Protein AF-A0A2I1GZ60-F1 (afdb_monomer_lite)

Foldseek 3Di:
DADDPVRLVVVCLVVLQVVCVVVVHDSPPDCCQCCDCVHNVNDRPSVVSLVVLLVVVVCQCPDPDPSNVVVLVVQVVVCLVQLAQFRCLQDPLDQDDDPVCPPPPVVVSSNSCVVVVHRDDDPDCPSRPGHDDEDAFVSVVDDSVVCNVCVVVCSVLVNGGPCLQADPVRPDGDDPVRSNVSSPPPPPDDDDDDDDD

Sequence (197 aa):
MALSKTQTEALIIPFRRMFKNKLKFARSAPNAILDNPYIYGYRDFYDNQLQAKITDFCIQLNDNGLLGNITEIRLKSLQEQLWTSRPLIEKLPYNRVPHTRKNNYILNMLLLCYDNNISLQNLDNNIFPTIKGGRIPLEDVVDNAYYSKHRERLHEKKILFLDQIISGDKSRLLLWKEILIKAYVPISSHAFLRFTI

Secondary structure (DSSP, 8-state):
-PPPHHHHHHHHHHHHHHHHHHTT--TTS-THHHH-TTTT----HHHHHHHHHHHHHHHHHT--SHHHHHHHHHHHHHHHHHT-SS-TTT--S-SS--GGGTT-HHHHHHHHHHHTT-----S-TTTSPPPPS-SSBGGGTS-HHHHHHHHHHHHHTT--BGGGTB-TTSSSBPPHHHHHHHHHS----S-------

Radius of gyration: 24.26 Å; chains: 1; bounding box: 50×30×76 Å

pLDDT: mean 81.21, std 15.02, range [24.91, 94.94]

Organism: NCBI:txid588596

Structure (mmCIF, N/CA/C/O backbone):
data_AF-A0A2I1GZ60-F1
#
_entry.id   AF-A0A2I1GZ60-F1
#
loop_
_atom_site.group_PDB
_atom_site.id
_atom_site.type_symbol
_atom_site.label_atom_id
_atom_site.label_alt_id
_atom_site.label_comp_id
_atom_site.label_asym_id
_atom_site.label_entity_id
_atom_site.label_seq_id
_atom_site.pdbx_PDB_ins_code
_atom_site.Cartn_x
_atom_site.Cartn_y
_atom_site.Cartn_z
_atom_site.occupancy
_atom_site.B_iso_or_equiv
_atom_site.auth_seq_id
_atom_site.auth_comp_id
_atom_site.auth_asym_id
_atom_site.auth_atom_id
_atom_site.pdbx_PDB_model_num
ATOM 1 N N . MET A 1 1 ? 8.635 10.218 -6.325 1.00 55.16 1 MET A N 1
ATOM 2 C CA . MET A 1 1 ? 7.720 10.416 -7.471 1.00 55.16 1 MET A CA 1
ATOM 3 C C . MET A 1 1 ? 8.233 9.577 -8.642 1.00 55.16 1 MET A C 1
ATOM 5 O O . MET A 1 1 ? 9.444 9.544 -8.844 1.00 55.16 1 MET A O 1
ATOM 9 N N . ALA A 1 2 ? 7.387 8.784 -9.302 1.00 68.12 2 ALA A N 1
ATOM 10 C CA . ALA A 1 2 ? 7.721 8.130 -10.574 1.00 68.12 2 ALA A CA 1
ATOM 11 C C . ALA A 1 2 ? 7.274 9.045 -11.720 1.00 68.12 2 ALA A C 1
ATOM 13 O O . ALA A 1 2 ? 6.342 9.826 -11.526 1.00 68.12 2 ALA A O 1
ATOM 14 N N . LEU A 1 3 ? 7.952 8.988 -12.865 1.00 81.19 3 LEU A N 1
ATOM 15 C CA . LEU A 1 3 ? 7.491 9.715 -14.047 1.00 81.19 3 LEU A CA 1
ATOM 16 C C . LEU A 1 3 ? 6.225 9.025 -14.563 1.00 81.19 3 LEU A C 1
ATOM 18 O O . LEU A 1 3 ? 6.102 7.801 -14.470 1.00 81.19 3 LEU A O 1
ATOM 22 N N . SER A 1 4 ? 5.272 9.797 -15.084 1.00 85.44 4 SER A N 1
ATOM 23 C CA . SER A 1 4 ? 4.120 9.195 -15.756 1.00 85.44 4 SER A CA 1
ATOM 24 C C . SER A 1 4 ? 4.569 8.491 -17.036 1.00 85.44 4 SER A C 1
ATOM 26 O O . SER A 1 4 ? 5.573 8.872 -17.638 1.00 85.44 4 SER A O 1
ATOM 28 N N . LYS A 1 5 ? 3.775 7.525 -17.510 1.00 86.81 5 LYS A N 1
ATOM 29 C CA . LYS A 1 5 ? 4.030 6.841 -18.785 1.00 86.81 5 LYS A CA 1
ATOM 30 C C . LYS A 1 5 ? 4.184 7.820 -19.961 1.00 86.81 5 LYS A C 1
ATOM 32 O O . LYS A 1 5 ? 5.051 7.670 -20.807 1.00 86.81 5 LYS A O 1
ATOM 37 N N . THR A 1 6 ? 3.393 8.890 -19.971 1.00 89.50 6 THR A N 1
ATOM 38 C CA . THR A 1 6 ? 3.489 9.945 -20.991 1.00 89.50 6 THR A CA 1
ATOM 39 C C . THR A 1 6 ? 4.790 10.745 -20.900 1.00 89.50 6 THR A C 1
ATOM 41 O O . THR A 1 6 ? 5.367 11.112 -21.921 1.00 89.50 6 THR A O 1
ATOM 44 N N . GLN A 1 7 ? 5.282 11.008 -19.686 1.00 89.38 7 GLN A N 1
ATOM 45 C CA . GLN A 1 7 ? 6.547 11.711 -19.469 1.00 89.38 7 GLN A CA 1
ATOM 46 C C . GLN A 1 7 ? 7.746 10.836 -19.839 1.00 89.38 7 GLN A C 1
ATOM 48 O O . GLN A 1 7 ? 8.682 11.327 -20.469 1.00 89.38 7 GLN A O 1
ATOM 53 N N . THR A 1 8 ? 7.720 9.549 -19.485 1.00 90.44 8 THR A N 1
ATOM 54 C CA . THR A 1 8 ? 8.766 8.592 -19.871 1.00 90.44 8 THR A CA 1
ATOM 55 C C . THR A 1 8 ? 8.804 8.393 -21.382 1.00 90.44 8 THR A C 1
ATOM 57 O O . THR A 1 8 ? 9.885 8.412 -21.969 1.00 90.44 8 THR A O 1
ATOM 60 N N . GLU A 1 9 ? 7.644 8.290 -22.035 1.00 88.19 9 GLU A N 1
ATOM 61 C CA . GLU A 1 9 ? 7.540 8.222 -23.494 1.00 88.19 9 GLU A CA 1
ATOM 62 C C . GLU A 1 9 ? 8.103 9.481 -24.164 1.00 88.19 9 GLU A C 1
ATOM 64 O O . GLU A 1 9 ? 8.931 9.380 -25.070 1.00 88.19 9 GLU A O 1
ATOM 69 N N . ALA A 1 10 ? 7.724 10.673 -23.694 1.00 90.88 10 ALA A N 1
ATOM 70 C CA . ALA A 1 10 ? 8.251 11.931 -24.221 1.00 90.88 10 ALA A CA 1
ATOM 71 C C . ALA A 1 10 ? 9.784 12.003 -24.114 1.00 90.88 10 ALA A C 1
ATOM 73 O O . ALA A 1 10 ? 10.460 12.414 -25.060 1.00 90.88 10 ALA A O 1
ATOM 74 N N . LEU A 1 11 ? 10.328 11.547 -22.983 1.00 90.38 11 LEU A N 1
ATOM 75 C CA . LEU A 1 11 ? 11.761 11.536 -22.717 1.00 90.38 11 LEU A CA 1
ATOM 76 C C . LEU A 1 11 ? 12.506 10.522 -23.594 1.00 90.38 11 LEU A C 1
ATOM 78 O O . LEU A 1 11 ? 13.604 10.823 -24.054 1.00 90.38 11 LEU A O 1
ATOM 82 N N . ILE A 1 12 ? 11.918 9.351 -23.870 1.00 89.50 12 ILE A N 1
ATOM 83 C CA . ILE A 1 12 ? 12.593 8.265 -24.598 1.00 89.50 12 ILE A CA 1
ATOM 84 C C . ILE A 1 12 ? 12.546 8.416 -26.126 1.00 89.50 12 ILE A C 1
ATOM 86 O O . ILE A 1 12 ? 13.403 7.873 -26.825 1.00 89.50 12 ILE A O 1
ATOM 90 N N . ILE A 1 13 ? 11.587 9.174 -26.674 1.00 89.38 13 ILE A N 1
ATOM 91 C CA . ILE A 1 13 ? 11.464 9.439 -28.121 1.00 89.38 13 ILE A CA 1
ATOM 92 C C . ILE A 1 13 ? 12.788 9.870 -28.784 1.00 89.38 13 ILE A C 1
ATOM 94 O O . ILE A 1 13 ? 13.150 9.260 -29.799 1.00 89.38 13 ILE A O 1
ATOM 98 N N . PRO A 1 14 ? 13.524 10.889 -28.291 1.00 90.69 14 PRO A N 1
ATOM 99 C CA . PRO A 1 14 ? 14.788 11.293 -28.907 1.00 90.69 14 PRO A CA 1
ATOM 100 C C . PRO A 1 14 ? 15.838 10.174 -28.874 1.00 90.69 14 PRO A C 1
ATOM 102 O O . PRO A 1 14 ? 16.513 9.949 -29.881 1.00 90.69 14 PRO A O 1
ATOM 105 N N . PHE A 1 15 ? 15.920 9.411 -27.780 1.00 88.75 15 PHE A N 1
ATOM 106 C CA . PHE A 1 15 ? 16.841 8.278 -27.663 1.00 88.75 15 PHE A CA 1
ATOM 107 C C . PHE A 1 15 ? 16.493 7.154 -28.642 1.00 88.75 15 PHE A C 1
ATOM 109 O O . PHE A 1 15 ? 17.379 6.672 -29.345 1.00 88.75 15 PHE A O 1
ATOM 116 N N . ARG A 1 16 ? 15.208 6.792 -28.773 1.00 89.19 16 ARG A N 1
ATOM 117 C CA . ARG A 1 16 ? 14.742 5.803 -29.763 1.00 89.19 16 ARG A CA 1
ATOM 118 C C . ARG A 1 16 ? 15.082 6.237 -31.189 1.00 89.19 16 ARG A C 1
ATOM 120 O O . ARG A 1 16 ? 15.537 5.418 -31.982 1.00 89.19 16 ARG A O 1
ATOM 127 N N . ARG A 1 17 ? 14.910 7.523 -31.527 1.00 90.06 17 ARG A N 1
ATOM 128 C CA . ARG A 1 17 ? 15.288 8.061 -32.850 1.00 90.06 17 ARG A CA 1
ATOM 129 C C . ARG A 1 17 ? 16.789 7.955 -33.097 1.00 90.06 17 ARG A C 1
ATOM 131 O O . ARG A 1 17 ? 17.193 7.462 -34.144 1.00 90.06 17 ARG A O 1
ATOM 138 N N . MET A 1 18 ? 1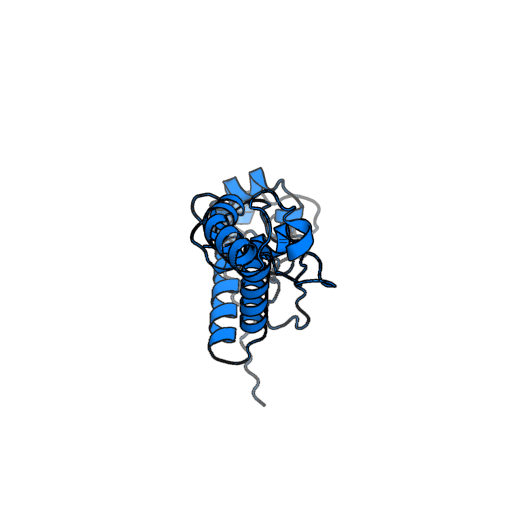7.604 8.377 -32.133 1.00 90.75 18 MET A N 1
ATOM 139 C CA . MET A 1 18 ? 19.060 8.263 -32.224 1.00 90.75 18 MET A CA 1
ATOM 140 C C . MET A 1 18 ? 19.496 6.801 -32.395 1.00 90.75 18 MET A C 1
ATOM 142 O O . MET A 1 18 ? 20.342 6.507 -33.237 1.00 90.75 18 MET A O 1
ATOM 146 N N . PHE A 1 19 ? 18.897 5.885 -31.634 1.00 89.44 19 PHE A N 1
ATOM 147 C CA . PHE A 1 19 ? 19.202 4.459 -31.696 1.00 89.44 19 PHE A CA 1
ATOM 148 C C . PHE A 1 19 ? 18.868 3.864 -33.072 1.00 89.44 19 PHE A C 1
ATOM 150 O O . PHE A 1 19 ? 19.732 3.254 -33.696 1.00 89.44 19 PHE A O 1
ATOM 157 N N . LYS A 1 20 ? 17.668 4.136 -33.608 1.00 91.38 20 LYS A N 1
ATOM 158 C CA . LYS A 1 20 ? 17.280 3.722 -34.972 1.00 91.38 20 LYS A CA 1
ATOM 159 C C . LYS A 1 20 ? 18.230 4.261 -36.037 1.00 91.38 20 LYS A C 1
ATOM 161 O O . LYS A 1 20 ? 18.641 3.507 -36.913 1.00 91.38 20 LYS A O 1
ATOM 166 N N . ASN A 1 21 ? 18.619 5.533 -35.934 1.00 92.31 21 ASN A N 1
ATOM 167 C CA . ASN A 1 21 ? 19.557 6.143 -36.875 1.00 92.31 21 ASN A CA 1
ATOM 168 C C . ASN A 1 21 ? 20.922 5.437 -36.846 1.00 92.31 21 ASN A C 1
ATOM 170 O O . ASN A 1 21 ? 21.489 5.167 -37.902 1.00 92.31 21 ASN A O 1
ATOM 174 N N . LYS A 1 22 ? 21.431 5.083 -35.655 1.00 92.00 22 LYS A N 1
ATOM 175 C CA . LYS A 1 22 ? 22.679 4.310 -35.520 1.00 92.00 22 LYS A CA 1
ATOM 176 C C . LYS A 1 22 ? 22.577 2.909 -36.127 1.00 92.00 22 LYS A C 1
ATOM 178 O O . LYS A 1 22 ? 23.554 2.426 -36.687 1.00 92.00 22 LYS A O 1
ATOM 183 N N . LEU A 1 23 ? 21.398 2.291 -36.069 1.00 90.12 23 LEU A N 1
ATOM 184 C CA . LEU A 1 23 ? 21.107 1.003 -36.706 1.00 90.12 23 LEU A CA 1
ATOM 185 C C . LEU A 1 23 ? 20.801 1.109 -38.210 1.00 90.12 23 LEU A C 1
ATOM 187 O O . LEU A 1 23 ? 20.504 0.099 -38.841 1.00 90.12 23 LEU A O 1
ATOM 191 N N . LYS A 1 24 ? 20.874 2.313 -38.796 1.00 92.56 24 LYS A N 1
ATOM 192 C CA . LYS A 1 24 ? 20.507 2.599 -40.195 1.00 92.56 24 LYS A CA 1
ATOM 193 C C . LYS A 1 24 ? 19.047 2.268 -40.532 1.00 92.56 24 LYS A C 1
ATOM 195 O O . LYS A 1 24 ? 18.706 2.051 -41.692 1.00 92.56 24 LYS A O 1
ATOM 200 N N . PHE A 1 25 ? 18.167 2.260 -39.534 1.00 91.00 25 PHE A N 1
ATOM 201 C CA . PHE A 1 25 ? 16.733 2.121 -39.757 1.00 91.00 25 PHE A CA 1
ATOM 202 C C . PHE A 1 25 ? 16.095 3.444 -40.169 1.00 91.00 25 PHE A C 1
ATOM 204 O O . PHE A 1 25 ? 16.505 4.525 -39.746 1.00 91.00 25 PHE A O 1
ATOM 211 N N . ALA A 1 26 ? 15.022 3.343 -40.955 1.00 89.50 26 ALA A N 1
ATOM 212 C CA . ALA A 1 26 ? 14.164 4.480 -41.243 1.00 89.50 26 ALA A CA 1
ATOM 213 C C . ALA A 1 26 ? 13.555 5.033 -39.945 1.00 89.50 26 ALA A C 1
ATOM 215 O O . ALA A 1 26 ? 13.203 4.290 -39.026 1.00 89.50 26 ALA A O 1
ATOM 216 N N . ARG A 1 27 ? 13.340 6.351 -39.888 1.00 84.69 27 ARG A N 1
ATOM 217 C CA . ARG A 1 27 ? 12.676 6.998 -38.743 1.00 84.69 27 ARG A CA 1
ATOM 218 C C . ARG A 1 27 ? 11.274 6.425 -38.477 1.00 84.69 27 ARG A C 1
ATOM 220 O O . ARG A 1 27 ? 10.847 6.386 -37.324 1.00 84.69 27 ARG A O 1
ATOM 227 N N . SER A 1 28 ? 10.589 5.982 -39.532 1.00 87.62 28 SER A N 1
ATOM 228 C CA . SER A 1 28 ? 9.266 5.347 -39.513 1.00 87.62 28 SER A CA 1
ATOM 229 C C . SER A 1 28 ? 9.287 3.855 -39.166 1.00 87.62 28 SER A C 1
ATOM 231 O O . SER A 1 28 ? 8.218 3.262 -39.057 1.00 87.62 28 SER A O 1
ATOM 233 N N . ALA A 1 29 ? 10.464 3.239 -38.984 1.00 87.94 29 ALA A N 1
ATOM 234 C CA . ALA A 1 29 ? 10.552 1.825 -38.636 1.00 87.94 29 ALA A CA 1
ATOM 235 C C . ALA A 1 29 ? 9.734 1.534 -37.360 1.00 87.94 29 ALA A C 1
ATOM 237 O O . ALA A 1 29 ? 9.808 2.326 -36.412 1.00 87.94 29 ALA A O 1
ATOM 238 N N . PRO A 1 30 ? 8.970 0.432 -37.297 1.00 88.44 30 PRO A N 1
ATOM 239 C CA . PRO A 1 30 ? 8.171 0.091 -36.122 1.00 88.44 30 PRO A CA 1
ATOM 240 C C . PRO A 1 30 ? 9.009 0.005 -34.838 1.00 88.44 30 PRO A C 1
ATOM 242 O O . PRO A 1 30 ? 10.100 -0.562 -34.840 1.00 88.44 30 PRO A O 1
ATOM 245 N N . ASN A 1 31 ? 8.499 0.541 -33.721 1.00 86.81 31 ASN A N 1
ATOM 246 C CA . ASN A 1 31 ? 9.172 0.427 -32.414 1.00 86.81 31 ASN A CA 1
ATOM 247 C C . ASN A 1 31 ? 9.267 -1.030 -31.940 1.00 86.81 31 ASN A C 1
ATOM 249 O O . ASN A 1 31 ? 10.273 -1.396 -31.348 1.00 86.81 31 ASN A O 1
ATOM 253 N N . ALA A 1 32 ? 8.294 -1.867 -32.317 1.00 86.44 32 ALA A N 1
ATOM 254 C CA . ALA A 1 32 ? 8.250 -3.284 -31.966 1.00 86.44 32 ALA A CA 1
ATOM 255 C C . ALA A 1 32 ? 9.515 -4.069 -32.366 1.00 86.44 32 ALA A C 1
ATOM 257 O O . ALA A 1 32 ? 9.840 -5.059 -31.724 1.00 86.44 32 ALA A O 1
ATOM 258 N N . ILE A 1 33 ? 10.258 -3.628 -33.393 1.00 87.31 33 ILE A N 1
ATOM 259 C CA . ILE A 1 33 ? 11.541 -4.246 -33.780 1.00 87.31 33 ILE A CA 1
ATOM 260 C C . ILE A 1 33 ? 12.594 -4.055 -32.681 1.00 87.31 33 ILE A C 1
ATOM 262 O O . ILE A 1 33 ? 13.412 -4.939 -32.445 1.00 87.31 33 ILE A O 1
ATOM 266 N N . LEU A 1 34 ? 12.577 -2.897 -32.018 1.00 87.19 34 LEU A N 1
ATOM 267 C CA . LEU A 1 34 ? 13.466 -2.609 -30.899 1.00 87.19 34 LEU A CA 1
ATOM 268 C C . LEU A 1 34 ? 13.015 -3.374 -29.657 1.00 87.19 34 LEU A C 1
ATOM 270 O O . LEU A 1 34 ? 13.839 -4.010 -29.010 1.00 87.19 34 LEU A O 1
ATOM 274 N N . ASP A 1 35 ? 11.716 -3.330 -29.361 1.00 83.31 35 ASP A N 1
ATOM 275 C CA . ASP A 1 35 ? 11.148 -3.882 -28.128 1.00 83.31 35 ASP A CA 1
ATOM 276 C C . ASP A 1 35 ? 11.157 -5.429 -28.111 1.00 83.31 35 ASP A C 1
ATOM 278 O O . ASP A 1 35 ? 11.062 -6.044 -27.052 1.00 83.31 35 ASP A O 1
ATOM 282 N N . ASN A 1 36 ? 11.305 -6.081 -29.273 1.00 85.69 36 ASN A N 1
ATOM 283 C CA . ASN A 1 36 ? 11.346 -7.538 -29.380 1.00 85.69 36 ASN A CA 1
ATOM 284 C C . ASN A 1 36 ? 12.595 -8.131 -28.677 1.00 85.69 36 ASN A C 1
ATOM 286 O O . ASN A 1 36 ? 13.721 -7.852 -29.115 1.00 85.69 36 ASN A O 1
ATOM 290 N N . PRO A 1 37 ? 12.423 -9.008 -27.661 1.00 85.12 37 PRO A N 1
ATOM 291 C CA . PRO A 1 37 ? 13.521 -9.660 -26.937 1.00 85.12 37 PRO A CA 1
ATOM 292 C C . PRO A 1 37 ? 14.479 -10.469 -27.816 1.00 85.12 37 PRO A C 1
ATOM 294 O O . PRO A 1 37 ? 15.652 -10.591 -27.482 1.00 85.12 37 PRO A O 1
ATOM 297 N N . TYR A 1 38 ? 13.994 -11.007 -28.936 1.00 87.19 38 TYR A N 1
ATOM 298 C CA . TYR A 1 38 ? 14.773 -11.849 -29.846 1.00 87.19 38 TYR A CA 1
ATOM 299 C C . TYR A 1 38 ? 15.596 -11.058 -30.870 1.00 87.19 38 TYR A C 1
ATOM 301 O O . TYR A 1 38 ? 16.355 -11.660 -31.625 1.00 87.19 38 TYR A O 1
ATOM 309 N N . ILE A 1 39 ? 15.437 -9.731 -30.931 1.00 86.31 39 ILE A N 1
ATOM 310 C CA . ILE A 1 39 ? 16.167 -8.877 -31.876 1.00 86.31 39 ILE A CA 1
ATOM 311 C C . ILE A 1 39 ? 17.127 -7.963 -31.116 1.00 86.31 39 ILE A C 1
ATOM 313 O O . ILE A 1 39 ? 18.327 -8.218 -31.080 1.00 86.31 39 ILE A O 1
ATOM 317 N N . TYR A 1 40 ? 16.601 -6.896 -30.512 1.00 85.31 40 TYR A N 1
ATOM 318 C CA . TYR A 1 40 ? 17.403 -5.925 -29.764 1.00 85.31 40 TYR A CA 1
ATOM 319 C C . TYR A 1 40 ? 17.093 -5.931 -28.269 1.00 85.31 40 TYR A C 1
ATOM 321 O O . TYR A 1 40 ? 17.911 -5.438 -27.494 1.00 85.31 40 TYR A O 1
ATOM 329 N N . GLY A 1 41 ? 15.934 -6.460 -27.862 1.00 83.44 41 GLY A N 1
ATOM 330 C CA . GLY A 1 41 ? 15.523 -6.518 -26.461 1.00 83.44 41 GLY A CA 1
ATOM 331 C C . GLY A 1 41 ? 15.542 -5.154 -25.779 1.00 83.44 41 GLY A C 1
ATOM 332 O O . GLY A 1 41 ? 15.927 -5.046 -24.614 1.00 83.44 41 GLY A O 1
ATOM 333 N N . TYR A 1 42 ? 15.171 -4.103 -26.514 1.00 84.50 42 TYR A N 1
ATOM 334 C CA . TYR A 1 42 ? 15.088 -2.757 -25.977 1.00 84.50 42 TYR A CA 1
ATOM 335 C C . TYR A 1 42 ? 14.044 -2.738 -24.865 1.00 84.50 42 TYR A C 1
ATOM 337 O O . TYR A 1 42 ? 12.852 -2.904 -25.106 1.00 84.50 42 TYR A O 1
ATOM 345 N N . ARG A 1 43 ? 14.498 -2.556 -23.626 1.00 81.69 43 ARG A N 1
ATOM 346 C CA . ARG A 1 43 ? 13.593 -2.498 -22.482 1.00 81.69 43 ARG A CA 1
ATOM 347 C C . ARG A 1 43 ? 12.915 -1.139 -22.429 1.00 81.69 43 ARG A C 1
ATOM 349 O O . ARG A 1 43 ? 13.593 -0.108 -22.476 1.00 81.69 43 ARG A O 1
ATOM 356 N N . ASP A 1 44 ? 11.595 -1.144 -22.287 1.00 84.44 44 ASP A N 1
ATOM 357 C CA . ASP A 1 44 ? 10.849 0.091 -22.115 1.00 84.44 44 ASP A CA 1
ATOM 358 C C . ASP A 1 44 ? 11.317 0.829 -20.850 1.00 84.44 44 ASP A C 1
ATOM 360 O O . ASP A 1 44 ? 11.571 0.241 -19.795 1.00 84.44 44 ASP A O 1
ATOM 364 N N . PHE A 1 45 ? 11.504 2.141 -20.978 1.00 86.25 45 PHE A N 1
ATOM 365 C CA . PHE A 1 45 ? 12.044 2.957 -19.897 1.00 86.25 45 PHE A CA 1
ATOM 366 C C . PHE A 1 45 ? 11.074 3.062 -18.717 1.00 86.25 45 PHE A C 1
ATOM 368 O O . PHE A 1 45 ? 11.516 3.085 -17.568 1.00 86.25 45 PHE A O 1
ATOM 375 N N . TYR A 1 46 ? 9.768 3.106 -18.993 1.00 89.06 46 TYR A N 1
ATOM 376 C CA . TYR A 1 46 ? 8.746 3.108 -17.955 1.00 89.06 46 TYR A CA 1
ATOM 377 C C . TYR A 1 46 ? 8.778 1.798 -17.169 1.00 89.06 46 TYR A C 1
ATOM 379 O O . TYR A 1 46 ? 8.859 1.829 -15.942 1.00 89.06 46 TYR A O 1
ATOM 387 N N . ASP A 1 47 ? 8.815 0.666 -17.873 1.00 88.31 47 ASP A N 1
ATOM 388 C CA . ASP A 1 47 ? 8.837 -0.660 -17.250 1.00 88.31 47 ASP A CA 1
ATOM 389 C C . ASP A 1 47 ? 10.114 -0.871 -16.426 1.00 88.31 47 ASP A C 1
ATOM 391 O O . ASP A 1 47 ? 10.052 -1.335 -15.289 1.00 88.31 47 ASP A O 1
ATOM 395 N N . ASN A 1 48 ? 11.272 -0.433 -16.933 1.00 90.19 48 ASN A N 1
ATOM 396 C CA . ASN A 1 48 ? 12.526 -0.450 -16.173 1.00 90.19 48 ASN A CA 1
ATOM 397 C C . ASN A 1 48 ? 12.453 0.409 -14.904 1.00 90.19 48 ASN A C 1
ATOM 399 O O . ASN A 1 48 ? 12.916 -0.009 -13.842 1.00 90.19 48 ASN A O 1
ATOM 403 N N . GLN A 1 49 ? 11.896 1.622 -14.996 1.00 91.38 49 GLN A N 1
ATOM 404 C CA . GLN A 1 49 ? 11.743 2.511 -13.844 1.00 91.38 49 GLN A CA 1
ATOM 405 C C . GLN A 1 49 ? 10.813 1.900 -12.791 1.00 91.38 49 GLN A C 1
ATOM 407 O O . GLN A 1 49 ? 11.081 2.004 -11.590 1.00 91.38 49 GLN A O 1
ATOM 412 N N . LEU A 1 50 ? 9.713 1.304 -13.244 1.00 91.81 50 LEU A N 1
ATOM 413 C CA . LEU A 1 50 ? 8.746 0.615 -12.407 1.00 91.81 50 LEU A CA 1
ATOM 414 C C . LEU A 1 50 ? 9.404 -0.569 -11.689 1.00 91.81 50 LEU A C 1
ATOM 416 O O . LEU A 1 50 ? 9.357 -0.637 -10.459 1.00 91.81 50 LEU A O 1
ATOM 420 N N . GLN A 1 51 ? 10.085 -1.437 -12.441 1.00 91.50 51 GLN A N 1
ATOM 421 C CA . GLN A 1 51 ? 10.798 -2.593 -11.905 1.00 91.50 51 GLN A CA 1
ATOM 422 C C . GLN A 1 51 ? 11.840 -2.177 -10.864 1.00 91.50 51 GLN A C 1
ATOM 424 O O . GLN A 1 51 ? 11.866 -2.753 -9.778 1.00 91.50 51 GLN A O 1
ATOM 429 N N . ALA A 1 52 ? 12.663 -1.166 -11.159 1.00 93.19 52 ALA A N 1
ATOM 430 C CA . ALA A 1 52 ? 13.676 -0.671 -10.231 1.00 93.19 52 ALA A CA 1
ATOM 431 C C . ALA A 1 52 ? 13.048 -0.203 -8.911 1.00 93.19 52 ALA A C 1
ATOM 433 O O . ALA A 1 52 ? 13.441 -0.661 -7.846 1.00 93.19 52 ALA A O 1
ATOM 434 N N . LYS A 1 53 ? 11.994 0.620 -8.971 1.00 92.62 53 LYS A N 1
ATOM 435 C CA . LYS A 1 53 ? 11.313 1.139 -7.772 1.00 92.62 53 LYS A CA 1
ATOM 436 C C . LYS A 1 53 ? 10.698 0.051 -6.903 1.00 92.62 53 LYS A C 1
ATOM 438 O O . LYS A 1 53 ? 10.816 0.117 -5.684 1.00 92.62 53 LYS A O 1
ATOM 443 N N . ILE A 1 54 ? 10.012 -0.911 -7.518 1.00 92.25 54 ILE A N 1
ATOM 444 C CA . ILE A 1 54 ? 9.411 -2.024 -6.778 1.00 92.25 54 ILE A CA 1
ATOM 445 C C . ILE A 1 54 ? 10.508 -2.889 -6.162 1.00 92.25 54 ILE A C 1
ATOM 447 O O . ILE A 1 54 ? 10.409 -3.248 -4.995 1.00 92.25 54 ILE A O 1
ATOM 451 N N . THR A 1 55 ? 11.576 -3.168 -6.912 1.00 93.94 55 THR A N 1
ATOM 452 C CA . THR A 1 55 ? 12.715 -3.952 -6.417 1.00 93.94 55 THR A CA 1
ATOM 453 C C . THR A 1 55 ? 13.371 -3.266 -5.221 1.00 93.94 55 THR A C 1
ATOM 455 O O . THR A 1 55 ? 13.540 -3.899 -4.183 1.00 93.94 55 THR A O 1
ATOM 458 N N . ASP A 1 56 ? 13.657 -1.967 -5.323 1.00 94.06 56 ASP A N 1
ATOM 459 C CA . ASP A 1 56 ? 14.226 -1.171 -4.231 1.00 94.06 56 ASP A CA 1
ATOM 460 C C . ASP A 1 56 ? 13.320 -1.184 -2.995 1.00 94.06 56 ASP A C 1
ATOM 462 O O . ASP A 1 56 ? 13.797 -1.309 -1.867 1.00 94.06 56 ASP A O 1
ATOM 466 N N . PHE A 1 57 ? 12.002 -1.089 -3.192 1.00 93.00 57 PHE A N 1
ATOM 467 C CA . PHE A 1 57 ? 11.042 -1.149 -2.095 1.00 93.00 57 PHE A CA 1
ATOM 468 C C . PHE A 1 57 ? 10.994 -2.535 -1.438 1.00 93.00 57 PHE A C 1
ATOM 470 O O . PHE A 1 57 ? 10.975 -2.624 -0.214 1.00 93.00 57 PHE A O 1
ATOM 477 N N . CYS A 1 58 ? 11.047 -3.617 -2.218 1.00 91.44 58 CYS A N 1
ATOM 478 C CA . CYS A 1 58 ? 11.147 -4.976 -1.687 1.00 91.44 58 CYS A CA 1
ATOM 479 C C . CYS A 1 58 ? 12.450 -5.185 -0.905 1.00 91.44 58 CYS A C 1
ATOM 481 O O . CYS A 1 58 ? 12.425 -5.780 0.169 1.00 91.44 58 CYS A O 1
ATOM 483 N N . ILE A 1 59 ? 13.581 -4.674 -1.404 1.00 92.31 59 ILE A N 1
ATOM 484 C CA . ILE A 1 59 ? 14.860 -4.709 -0.680 1.00 92.31 59 ILE A CA 1
ATOM 485 C C . ILE A 1 59 ? 14.727 -3.955 0.645 1.00 92.31 59 ILE A C 1
ATOM 487 O O . ILE A 1 59 ? 15.113 -4.476 1.683 1.00 92.31 59 ILE A O 1
ATOM 491 N N . GLN A 1 60 ? 14.126 -2.764 0.623 1.00 92.31 60 GLN A N 1
ATOM 492 C CA . GLN A 1 60 ? 13.893 -1.956 1.817 1.00 92.31 60 GLN A CA 1
ATOM 493 C C . GLN A 1 60 ? 13.010 -2.669 2.857 1.00 92.31 60 GLN A C 1
ATOM 495 O O . GLN A 1 60 ? 13.269 -2.545 4.052 1.00 92.31 60 GLN A O 1
ATOM 500 N N . LEU A 1 61 ? 11.968 -3.385 2.424 1.00 89.31 61 LEU A N 1
ATOM 501 C CA . LEU A 1 61 ? 11.078 -4.140 3.314 1.00 89.31 61 LEU A CA 1
ATOM 502 C C . LEU A 1 61 ? 11.751 -5.373 3.928 1.00 89.31 61 LEU A C 1
ATOM 504 O O . LEU A 1 61 ? 11.419 -5.733 5.052 1.00 89.31 61 LEU A O 1
ATOM 508 N N . ASN A 1 62 ? 12.676 -5.996 3.198 1.00 88.56 62 ASN A N 1
ATOM 509 C CA . ASN A 1 62 ? 13.401 -7.195 3.626 1.00 88.56 62 ASN A CA 1
ATOM 510 C C . ASN A 1 62 ? 14.748 -6.882 4.303 1.00 88.56 62 ASN A C 1
ATOM 512 O O . ASN A 1 62 ? 15.513 -7.796 4.609 1.00 88.56 62 ASN A O 1
ATOM 516 N N . ASP A 1 63 ? 15.081 -5.605 4.488 1.00 91.38 63 ASP A N 1
ATOM 517 C CA . ASP A 1 63 ? 16.315 -5.203 5.150 1.00 91.38 63 ASP A CA 1
ATOM 518 C C . ASP A 1 63 ? 16.235 -5.518 6.652 1.00 91.38 63 ASP A C 1
ATOM 520 O O . ASP A 1 63 ? 15.291 -5.122 7.325 1.00 91.38 63 ASP A O 1
ATOM 524 N N . ASN A 1 64 ? 17.249 -6.193 7.195 1.00 89.62 64 ASN A N 1
ATOM 525 C CA . ASN A 1 64 ? 17.336 -6.506 8.630 1.00 89.62 64 ASN A CA 1
ATOM 526 C C . ASN A 1 64 ? 18.132 -5.451 9.424 1.00 89.62 64 ASN A C 1
ATOM 528 O O . ASN A 1 64 ? 18.419 -5.634 10.608 1.00 89.62 64 ASN A O 1
ATOM 532 N N . GLY A 1 65 ? 18.572 -4.379 8.763 1.00 92.50 65 GLY A N 1
ATOM 533 C CA . GLY A 1 65 ? 19.406 -3.335 9.335 1.00 92.50 65 GLY A CA 1
ATOM 534 C C . GLY A 1 65 ? 18.618 -2.097 9.761 1.00 92.50 65 GLY A C 1
ATOM 535 O O . GLY A 1 65 ? 17.421 -2.117 10.056 1.00 92.50 65 GLY A O 1
ATOM 536 N N . LEU A 1 66 ? 19.322 -0.963 9.798 1.00 94.94 66 LEU A N 1
ATOM 537 C CA . LEU A 1 66 ? 18.736 0.331 10.151 1.00 94.94 66 LEU A CA 1
ATOM 538 C C . LEU A 1 66 ? 17.617 0.742 9.180 1.00 94.94 66 LEU A C 1
ATOM 540 O O . LEU A 1 66 ? 16.635 1.354 9.602 1.00 94.94 66 LEU A O 1
ATOM 544 N N . LEU A 1 67 ? 17.766 0.428 7.890 1.00 92.56 67 LEU A N 1
ATOM 545 C CA . LEU A 1 67 ? 16.791 0.798 6.869 1.00 92.56 67 LEU A CA 1
ATOM 546 C C . LEU A 1 67 ? 15.473 0.042 7.082 1.00 92.56 67 LEU A C 1
ATOM 548 O O . LEU A 1 67 ? 14.414 0.676 7.059 1.00 92.56 67 LEU A O 1
ATOM 552 N N . GLY A 1 68 ? 15.535 -1.258 7.366 1.00 90.69 68 GLY A N 1
ATOM 553 C CA . GLY A 1 68 ? 14.382 -2.072 7.743 1.00 90.69 68 GLY A CA 1
ATOM 554 C C . GLY A 1 68 ? 13.659 -1.527 8.966 1.00 90.69 68 GLY A C 1
ATOM 555 O O . GLY A 1 68 ? 12.477 -1.191 8.888 1.00 90.69 68 GLY A O 1
ATOM 556 N N . ASN A 1 69 ? 14.398 -1.293 10.054 1.00 90.00 69 ASN A N 1
ATOM 557 C CA . ASN A 1 69 ? 13.848 -0.756 11.304 1.00 90.00 69 ASN A CA 1
ATOM 558 C C . ASN A 1 69 ? 13.134 0.593 11.100 1.00 90.00 69 ASN A C 1
ATOM 560 O O . ASN A 1 69 ? 12.029 0.819 11.599 1.00 90.00 69 ASN A O 1
ATOM 564 N N . ILE A 1 70 ? 13.734 1.510 10.331 1.00 91.88 70 ILE A N 1
ATOM 565 C CA . ILE A 1 70 ? 13.107 2.801 10.006 1.00 91.88 70 ILE A CA 1
ATOM 566 C C . ILE A 1 70 ? 11.842 2.595 9.166 1.00 91.88 70 ILE A C 1
ATOM 568 O O . ILE A 1 70 ? 10.847 3.302 9.353 1.00 91.88 70 ILE A O 1
ATOM 572 N N . THR A 1 71 ? 11.872 1.650 8.230 1.00 90.94 71 THR A N 1
ATOM 573 C CA . THR A 1 71 ? 10.735 1.338 7.359 1.00 90.94 71 THR A CA 1
ATOM 574 C C . THR A 1 71 ? 9.569 0.780 8.163 1.00 90.94 71 THR A C 1
ATOM 576 O O . THR A 1 71 ? 8.441 1.247 7.994 1.00 90.94 71 THR A O 1
ATOM 579 N N . GLU A 1 72 ? 9.848 -0.121 9.101 1.00 89.25 72 GLU A N 1
ATOM 580 C CA . GLU A 1 72 ? 8.874 -0.676 10.035 1.00 89.25 72 GLU A CA 1
ATOM 581 C C . GLU A 1 72 ? 8.214 0.416 10.885 1.00 89.25 72 GLU A C 1
ATOM 583 O O . GLU A 1 72 ? 6.986 0.523 10.921 1.00 89.25 72 GLU A O 1
ATOM 588 N N . ILE A 1 73 ? 9.010 1.297 11.501 1.00 89.00 73 ILE A N 1
ATOM 589 C CA . ILE A 1 73 ? 8.497 2.419 12.305 1.00 89.00 73 ILE A CA 1
ATOM 590 C C . ILE A 1 73 ? 7.606 3.334 11.459 1.00 89.00 73 ILE A C 1
ATOM 592 O O . ILE A 1 73 ? 6.530 3.744 11.902 1.00 89.00 73 ILE A O 1
ATOM 596 N N . ARG A 1 74 ? 8.022 3.656 10.229 1.00 90.69 74 ARG A N 1
ATOM 597 C CA . ARG A 1 74 ? 7.231 4.507 9.330 1.00 90.69 74 ARG A CA 1
ATOM 598 C C . ARG A 1 74 ? 5.933 3.834 8.892 1.00 90.69 74 ARG A C 1
ATOM 600 O O . ARG A 1 74 ? 4.921 4.523 8.789 1.00 90.69 74 ARG A O 1
ATOM 607 N N . LEU A 1 75 ? 5.940 2.523 8.661 1.00 88.75 75 LEU A N 1
ATOM 608 C CA . LEU A 1 75 ? 4.735 1.751 8.350 1.00 88.75 75 LEU A CA 1
ATOM 609 C C . LEU A 1 75 ? 3.764 1.722 9.530 1.00 88.75 75 LEU A C 1
ATOM 611 O O . LEU A 1 75 ? 2.587 2.013 9.333 1.00 88.75 75 LEU A O 1
ATOM 615 N N . LYS A 1 76 ? 4.249 1.476 10.752 1.00 87.19 76 LYS A N 1
ATOM 616 C CA . LYS A 1 76 ? 3.435 1.537 11.980 1.00 87.19 76 LYS A CA 1
ATOM 617 C C . LYS A 1 76 ? 2.858 2.933 12.208 1.00 87.19 76 LYS A C 1
ATOM 619 O O . LYS A 1 76 ? 1.668 3.084 12.464 1.00 87.19 76 LYS A O 1
ATOM 624 N N . SER A 1 77 ? 3.676 3.971 12.037 1.00 88.38 77 SER A N 1
ATOM 625 C CA . SER A 1 77 ? 3.222 5.363 12.116 1.00 88.38 77 SER A CA 1
ATOM 626 C C . SER A 1 77 ? 2.147 5.670 11.070 1.00 88.38 77 SER A C 1
ATOM 628 O O . SER A 1 77 ? 1.157 6.332 11.376 1.00 88.38 77 SER A O 1
ATOM 630 N N . LEU A 1 78 ? 2.290 5.151 9.848 1.00 88.62 78 LEU A N 1
ATOM 631 C CA . LEU A 1 78 ? 1.276 5.306 8.808 1.00 88.62 78 LEU A CA 1
ATOM 632 C C . LEU A 1 78 ? -0.009 4.542 9.114 1.00 88.62 78 LEU A C 1
ATOM 634 O O . LEU A 1 78 ? -1.084 5.088 8.880 1.00 88.62 78 LEU A O 1
ATOM 638 N N . GLN A 1 79 ? 0.093 3.319 9.630 1.00 87.31 79 GLN A N 1
ATOM 639 C CA . GLN A 1 79 ?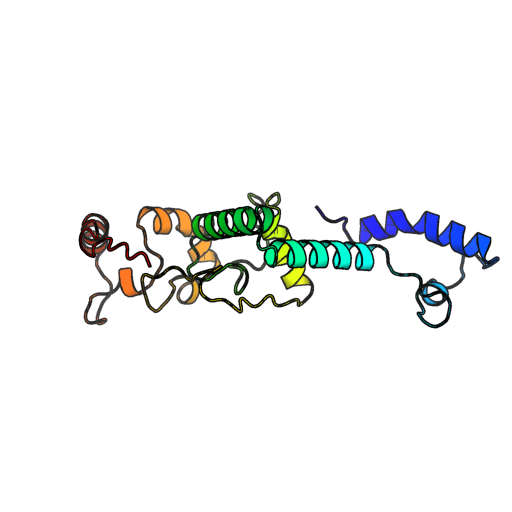 -1.046 2.499 10.043 1.00 87.31 79 GLN A CA 1
ATOM 640 C C . GLN A 1 79 ? -1.864 3.219 11.120 1.00 87.31 79 GLN A C 1
ATOM 642 O O . GLN A 1 79 ? -3.081 3.327 11.001 1.00 87.31 79 GLN A O 1
ATOM 647 N N . GLU A 1 80 ? -1.188 3.812 12.103 1.00 86.00 80 GLU A N 1
ATOM 648 C CA . GLU A 1 80 ? -1.798 4.627 13.155 1.00 86.00 80 GLU A CA 1
ATOM 649 C C . GLU A 1 80 ? -2.474 5.885 12.586 1.00 86.00 80 GLU A C 1
ATOM 651 O O . GLU A 1 80 ? -3.643 6.154 12.852 1.00 86.00 80 GLU A O 1
ATOM 656 N N . GLN A 1 81 ? -1.784 6.630 11.713 1.00 85.75 81 GLN A N 1
ATOM 657 C CA . GLN A 1 81 ? -2.349 7.813 11.049 1.00 85.75 81 GLN A CA 1
ATOM 658 C C . GLN A 1 81 ? -3.536 7.489 10.134 1.00 85.75 81 GLN A C 1
ATOM 660 O O . GLN A 1 81 ? -4.337 8.370 9.807 1.00 85.75 81 GLN A O 1
ATOM 665 N N . LEU A 1 82 ? -3.583 6.275 9.592 1.00 85.50 82 LEU A N 1
ATOM 666 C CA . LEU A 1 82 ? -4.692 5.762 8.790 1.00 85.50 82 LEU A CA 1
ATOM 667 C C . LEU A 1 82 ? -5.748 5.069 9.641 1.00 85.50 82 LEU A C 1
ATOM 669 O O . LEU A 1 82 ? -6.831 4.787 9.127 1.00 85.50 82 LEU A O 1
ATOM 673 N N . TRP A 1 83 ? -5.459 4.877 10.926 1.00 87.94 83 TRP A N 1
ATOM 674 C CA . TRP A 1 83 ? -6.301 4.209 11.895 1.00 87.94 83 TRP A CA 1
ATOM 675 C C . TRP A 1 83 ? -6.865 2.904 11.326 1.00 87.94 83 TRP A C 1
ATOM 677 O O . TRP A 1 83 ? -8.076 2.725 11.224 1.00 87.94 83 TRP A O 1
ATOM 687 N N . THR A 1 84 ? -5.975 2.033 10.850 1.00 86.75 84 THR A N 1
ATOM 688 C CA . THR A 1 84 ? -6.318 0.739 10.240 1.00 86.75 84 THR A CA 1
ATOM 689 C C . THR A 1 84 ? -5.850 -0.400 11.124 1.00 86.75 84 THR A C 1
ATOM 691 O O . THR A 1 84 ? -4.754 -0.357 11.681 1.00 86.75 84 THR A O 1
ATOM 694 N N . SER A 1 85 ? -6.657 -1.452 11.237 1.00 83.75 85 SER A N 1
ATOM 695 C CA . SER A 1 85 ? -6.321 -2.583 12.109 1.00 83.75 85 SER A CA 1
ATOM 696 C C . SER A 1 85 ? -5.218 -3.458 11.517 1.00 83.75 85 SER A C 1
ATOM 698 O O . SER A 1 85 ? -4.318 -3.906 12.230 1.00 83.75 85 SER A O 1
ATOM 700 N N . ARG A 1 86 ? -5.264 -3.650 10.197 1.00 83.62 86 ARG A N 1
ATOM 701 C CA . ARG A 1 86 ? -4.383 -4.541 9.442 1.00 83.62 86 ARG A CA 1
ATOM 702 C C . ARG A 1 86 ? -3.106 -3.826 8.998 1.00 83.62 86 ARG A C 1
ATOM 704 O O . ARG A 1 86 ? -3.132 -2.604 8.805 1.00 83.62 86 ARG A O 1
ATOM 711 N N . PRO A 1 87 ? -1.996 -4.561 8.817 1.00 83.12 87 PRO A N 1
ATOM 712 C CA . PRO A 1 87 ? -0.789 -3.994 8.239 1.00 83.12 87 PRO A CA 1
ATOM 713 C C . PRO A 1 87 ? -1.054 -3.507 6.808 1.00 83.12 87 PRO A C 1
ATOM 715 O O . PRO A 1 87 ? -1.698 -4.179 6.001 1.00 83.12 87 PRO A O 1
ATOM 718 N N . LEU A 1 88 ? -0.508 -2.335 6.474 1.00 84.56 88 LEU A N 1
ATOM 719 C CA . LEU A 1 88 ? -0.739 -1.669 5.1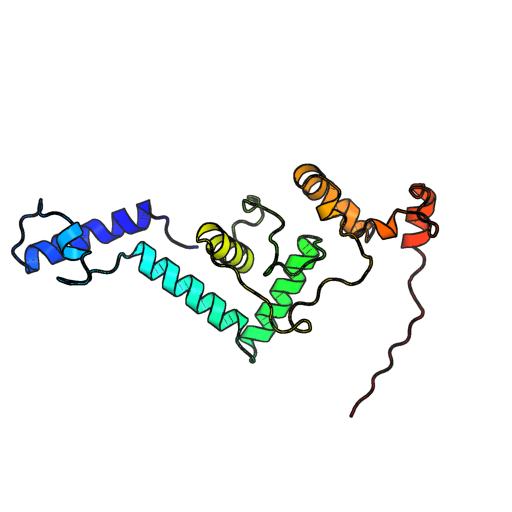82 1.00 84.56 88 LEU A CA 1
ATOM 720 C C . LEU A 1 88 ? -0.199 -2.448 3.973 1.00 84.56 88 LEU A C 1
ATOM 722 O O . LEU A 1 88 ? -0.575 -2.153 2.842 1.00 84.56 88 LEU A O 1
ATOM 726 N N . ILE A 1 89 ? 0.689 -3.411 4.220 1.00 82.12 89 ILE A N 1
ATOM 727 C CA . ILE A 1 89 ? 1.263 -4.307 3.214 1.00 82.12 89 ILE A CA 1
ATOM 728 C C . ILE A 1 89 ? 0.204 -5.291 2.693 1.00 82.12 89 ILE A C 1
ATOM 730 O O . ILE A 1 89 ? 0.185 -5.589 1.505 1.00 82.12 89 ILE A O 1
ATOM 734 N N . GLU A 1 90 ? -0.703 -5.752 3.561 1.00 77.69 90 GLU A N 1
ATOM 735 C CA . GLU A 1 90 ? -1.746 -6.722 3.203 1.00 77.69 90 GLU A CA 1
ATOM 736 C C . GLU A 1 90 ? -2.983 -6.053 2.605 1.00 77.69 90 GLU A C 1
ATOM 738 O O . GLU A 1 90 ? -3.565 -6.543 1.636 1.00 77.69 90 GLU A O 1
ATOM 743 N N . LYS A 1 91 ? -3.423 -4.943 3.206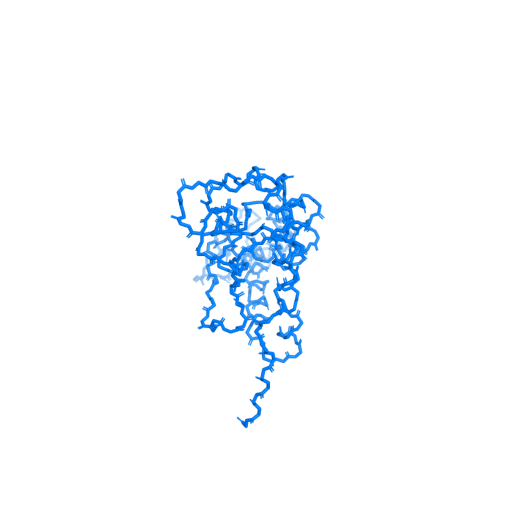 1.00 77.25 91 LYS A N 1
ATOM 744 C CA . LYS A 1 91 ? -4.631 -4.237 2.780 1.00 77.25 91 LYS A CA 1
ATOM 745 C C . LYS A 1 91 ? -4.436 -2.735 2.899 1.00 77.25 91 LYS A C 1
ATOM 747 O O . LYS A 1 91 ? -4.299 -2.185 3.990 1.00 77.25 91 LYS A O 1
ATOM 752 N N . LEU A 1 92 ? -4.501 -2.062 1.756 1.00 78.56 92 LEU A N 1
ATOM 753 C CA . LEU A 1 92 ? -4.612 -0.612 1.698 1.00 78.56 92 LEU A CA 1
ATOM 754 C C . LEU A 1 92 ? -6.061 -0.188 1.983 1.00 78.56 92 LEU A C 1
ATOM 756 O O . LEU A 1 92 ? -6.991 -0.745 1.398 1.00 78.56 92 LEU A O 1
ATOM 760 N N . PRO A 1 93 ? -6.278 0.845 2.814 1.00 70.19 93 PRO A N 1
ATOM 761 C CA . PRO A 1 93 ? -7.614 1.371 3.078 1.00 70.19 93 PRO A CA 1
ATOM 762 C C . PRO A 1 93 ? -8.161 2.233 1.934 1.00 70.19 93 PRO A C 1
ATOM 764 O O . PRO A 1 93 ? -9.272 2.734 2.041 1.00 70.19 93 PRO A O 1
ATOM 767 N N . TYR A 1 94 ? -7.416 2.462 0.850 1.00 69.00 94 TYR A N 1
ATOM 768 C CA . TYR A 1 94 ? -7.893 3.259 -0.278 1.00 69.00 94 TYR A CA 1
ATOM 769 C C . TYR A 1 94 ? -7.486 2.652 -1.603 1.00 69.00 94 TYR A C 1
ATOM 771 O O . TYR A 1 94 ? -6.387 2.126 -1.743 1.00 69.00 94 TYR A O 1
ATOM 779 N N . ASN A 1 95 ? -8.321 2.912 -2.603 1.00 64.88 95 ASN A N 1
ATOM 780 C CA . ASN A 1 95 ? -8.004 2.627 -3.996 1.00 64.88 95 ASN A CA 1
ATOM 781 C C . ASN A 1 95 ? -7.234 3.796 -4.648 1.00 64.88 95 ASN A C 1
ATOM 783 O O . ASN A 1 95 ? -6.758 3.665 -5.768 1.00 64.88 95 ASN A O 1
ATOM 787 N N . ARG A 1 96 ? -7.150 4.970 -3.988 1.00 62.72 96 ARG A N 1
ATOM 788 C CA . ARG A 1 96 ? -6.425 6.173 -4.452 1.00 62.72 96 ARG A CA 1
ATOM 789 C C . ARG A 1 96 ? -5.890 6.997 -3.274 1.00 62.72 96 ARG A C 1
ATOM 791 O O . ARG A 1 96 ? -6.596 7.166 -2.282 1.00 62.72 96 ARG A O 1
ATOM 798 N N . VAL A 1 97 ? -4.680 7.564 -3.394 1.00 65.56 97 VAL A N 1
ATOM 799 C CA . VAL A 1 97 ? -4.099 8.453 -2.361 1.00 65.56 97 VAL A CA 1
ATOM 800 C C . VAL A 1 97 ? -4.951 9.716 -2.197 1.00 65.56 97 VAL A C 1
ATOM 802 O O . VAL A 1 97 ? -5.143 10.442 -3.177 1.00 65.56 97 VAL A O 1
ATOM 805 N N . PRO A 1 98 ? -5.389 10.065 -0.974 1.00 70.38 98 PRO A N 1
ATOM 806 C CA . PRO A 1 98 ? -5.941 11.387 -0.701 1.00 70.38 98 PRO A CA 1
ATOM 807 C C . PRO A 1 98 ? -4.933 12.484 -1.056 1.00 70.38 98 PRO A C 1
ATOM 809 O O . PRO A 1 98 ? -3.750 12.364 -0.745 1.00 70.38 98 PRO A O 1
ATOM 812 N N . HIS A 1 99 ? -5.382 13.593 -1.647 1.00 71.00 99 HIS A N 1
ATOM 813 C CA . HIS A 1 99 ? -4.476 14.644 -2.137 1.00 71.00 99 HIS A CA 1
ATOM 814 C C . HIS A 1 99 ? -3.527 15.196 -1.052 1.00 71.00 99 HIS A C 1
ATOM 816 O O . HIS A 1 99 ? -2.391 15.568 -1.342 1.00 71.00 99 HIS A O 1
ATOM 822 N N . THR A 1 100 ? -3.966 15.168 0.208 1.00 72.88 100 THR A N 1
ATOM 823 C CA . THR A 1 100 ? -3.198 15.553 1.402 1.00 72.88 100 THR A CA 1
ATOM 824 C C . THR A 1 100 ? -1.983 14.664 1.678 1.00 72.88 100 THR A C 1
ATOM 826 O O . THR A 1 100 ? -1.036 15.110 2.318 1.00 72.88 100 THR A O 1
ATOM 829 N N . ARG A 1 101 ? -1.970 13.417 1.189 1.00 75.38 101 ARG A N 1
ATOM 830 C CA . ARG A 1 101 ? -0.908 12.427 1.445 1.00 75.38 101 ARG A CA 1
ATOM 831 C C . ARG A 1 101 ? -0.126 12.023 0.196 1.00 75.38 101 ARG A C 1
ATOM 833 O O . ARG A 1 101 ? 0.680 11.098 0.259 1.00 75.38 101 ARG A O 1
ATOM 840 N N . LYS A 1 102 ? -0.288 12.749 -0.918 1.00 77.69 102 LYS A N 1
ATOM 841 C CA . LYS A 1 102 ? 0.370 12.460 -2.209 1.00 77.69 102 LYS A CA 1
ATOM 842 C C . LYS A 1 102 ? 1.901 12.413 -2.147 1.00 77.69 102 LYS A C 1
ATOM 844 O O . LYS A 1 102 ? 2.533 11.771 -2.975 1.00 77.69 102 LYS A O 1
ATOM 849 N N . ASN A 1 103 ? 2.503 13.078 -1.163 1.00 82.38 103 ASN A N 1
ATOM 850 C CA . ASN A 1 103 ? 3.956 13.130 -0.995 1.00 82.38 103 ASN A CA 1
ATOM 851 C C . ASN A 1 103 ? 4.506 11.993 -0.120 1.00 82.38 103 ASN A C 1
ATOM 853 O O . ASN A 1 103 ? 5.720 11.886 0.044 1.00 82.38 103 ASN A O 1
ATOM 857 N N . ASN A 1 104 ? 3.651 11.137 0.448 1.00 88.06 104 ASN A N 1
ATOM 858 C CA . ASN A 1 104 ? 4.115 10.043 1.288 1.00 88.06 104 ASN A CA 1
ATOM 859 C C . ASN A 1 104 ? 4.744 8.931 0.434 1.00 88.06 104 ASN A C 1
ATOM 861 O O . ASN A 1 104 ? 4.074 8.296 -0.377 1.00 88.06 104 ASN A O 1
ATOM 865 N N . TYR A 1 105 ? 6.043 8.701 0.622 1.00 89.19 105 TYR A N 1
ATOM 866 C CA . TYR A 1 105 ? 6.800 7.724 -0.158 1.00 89.19 105 TYR A CA 1
ATOM 867 C C . TYR A 1 105 ? 6.255 6.295 -0.025 1.00 89.19 105 TYR A C 1
ATOM 869 O O . TYR A 1 105 ? 5.995 5.659 -1.040 1.00 89.19 105 TYR A O 1
ATOM 877 N N . ILE A 1 106 ? 6.053 5.812 1.206 1.00 89.44 106 ILE A N 1
ATOM 878 C CA . ILE A 1 106 ? 5.642 4.424 1.468 1.00 89.44 106 ILE A CA 1
ATOM 879 C C . ILE A 1 106 ? 4.246 4.171 0.904 1.00 89.44 106 ILE A C 1
ATOM 881 O O . ILE A 1 106 ? 4.034 3.182 0.215 1.00 89.44 106 ILE A O 1
ATOM 885 N N . LEU A 1 107 ? 3.312 5.100 1.125 1.00 88.38 107 LEU A N 1
ATOM 886 C CA . LEU A 1 107 ? 1.958 4.993 0.583 1.00 88.38 107 LEU A CA 1
ATOM 887 C C . LEU A 1 107 ? 1.960 4.935 -0.951 1.00 88.38 107 LEU A C 1
ATOM 889 O O . LEU A 1 107 ? 1.247 4.126 -1.537 1.00 88.38 107 LEU A O 1
ATOM 893 N N . ASN A 1 108 ? 2.785 5.765 -1.597 1.00 88.19 108 ASN A N 1
ATOM 894 C CA . ASN A 1 108 ? 2.940 5.739 -3.049 1.00 88.19 108 ASN A CA 1
ATOM 895 C C . ASN A 1 108 ? 3.538 4.416 -3.544 1.00 88.19 108 ASN A C 1
ATOM 897 O O . ASN A 1 108 ? 3.130 3.952 -4.601 1.00 88.19 108 ASN A O 1
ATOM 901 N N . MET A 1 109 ? 4.480 3.810 -2.814 1.00 90.94 109 MET A N 1
ATOM 902 C CA . MET A 1 109 ? 5.052 2.512 -3.197 1.00 90.94 109 MET A CA 1
ATOM 903 C C . MET A 1 109 ? 4.065 1.362 -3.016 1.00 90.94 109 MET A C 1
ATOM 905 O O . MET A 1 109 ? 3.955 0.521 -3.904 1.00 90.94 109 MET A O 1
ATOM 909 N N . LEU A 1 110 ? 3.291 1.358 -1.928 1.00 89.62 110 LEU A N 1
ATOM 910 C CA . LEU A 1 110 ? 2.232 0.370 -1.717 1.00 89.62 110 LEU A CA 1
ATOM 911 C C . LEU A 1 110 ? 1.178 0.434 -2.833 1.00 89.62 110 LEU A C 1
ATOM 913 O O . LEU A 1 110 ? 0.774 -0.598 -3.360 1.00 89.62 110 LEU A O 1
ATOM 917 N N . LEU A 1 111 ? 0.777 1.639 -3.248 1.00 88.31 111 LEU A N 1
ATOM 918 C CA . LEU A 1 111 ? -0.151 1.798 -4.371 1.00 88.31 111 LEU A CA 1
ATOM 919 C C . LEU A 1 111 ? 0.474 1.467 -5.717 1.00 88.31 111 LEU A C 1
ATOM 921 O O . LEU A 1 111 ? -0.196 0.871 -6.546 1.00 88.31 111 LEU A O 1
ATOM 925 N N . LEU A 1 112 ? 1.753 1.785 -5.926 1.00 88.31 112 LEU A N 1
ATOM 926 C CA . LEU A 1 112 ? 2.468 1.359 -7.126 1.00 88.31 112 LEU A CA 1
ATOM 927 C C . LEU A 1 112 ? 2.458 -0.172 -7.251 1.00 88.31 112 LEU A C 1
ATOM 929 O O . LEU A 1 112 ? 2.276 -0.684 -8.350 1.00 88.31 112 LEU A O 1
ATOM 933 N N . CYS A 1 113 ? 2.613 -0.897 -6.138 1.00 89.19 113 CYS A N 1
ATOM 934 C CA . CYS A 1 113 ? 2.487 -2.355 -6.119 1.00 89.19 113 CYS A CA 1
ATOM 935 C C . CYS A 1 113 ? 1.051 -2.790 -6.444 1.00 89.19 113 CYS A C 1
ATOM 937 O O . CYS A 1 113 ? 0.855 -3.625 -7.323 1.00 89.19 113 CYS A O 1
ATOM 939 N N . TYR A 1 114 ? 0.052 -2.176 -5.801 1.00 86.56 114 TYR A N 1
ATOM 940 C CA . TYR A 1 114 ? -1.365 -2.469 -6.032 1.00 86.56 114 TYR A CA 1
ATOM 941 C C . TYR A 1 114 ? -1.790 -2.256 -7.495 1.00 86.56 114 TYR A C 1
ATOM 943 O O . TYR A 1 114 ? -2.342 -3.165 -8.111 1.00 86.56 114 TYR A O 1
ATOM 951 N N . ASP A 1 115 ? -1.463 -1.100 -8.080 1.00 86.88 115 ASP A N 1
ATOM 952 C CA . ASP A 1 115 ? -1.800 -0.734 -9.464 1.00 86.88 115 ASP A CA 1
ATOM 953 C C . ASP A 1 115 ? -1.146 -1.669 -10.498 1.00 86.88 115 ASP A C 1
ATOM 955 O O . ASP A 1 115 ? -1.642 -1.805 -11.616 1.00 86.88 115 ASP A O 1
ATOM 959 N N . ASN A 1 116 ? -0.042 -2.330 -10.128 1.00 88.19 116 ASN A N 1
ATOM 960 C CA . ASN A 1 116 ? 0.674 -3.293 -10.968 1.00 88.19 116 ASN A CA 1
ATOM 961 C C . ASN A 1 116 ? 0.402 -4.756 -10.578 1.00 88.19 116 ASN A C 1
ATOM 963 O O . ASN A 1 116 ? 1.125 -5.646 -11.019 1.00 88.19 116 ASN A O 1
ATOM 967 N N . ASN A 1 117 ? -0.646 -5.018 -9.786 1.00 88.62 117 ASN A N 1
ATOM 968 C CA . ASN A 1 117 ? -1.058 -6.356 -9.341 1.00 88.62 117 ASN A CA 1
ATOM 969 C C . ASN A 1 117 ? 0.034 -7.133 -8.585 1.00 88.62 117 ASN A C 1
ATOM 971 O O . ASN A 1 117 ? 0.134 -8.356 -8.688 1.00 88.62 117 ASN A O 1
ATOM 975 N N . ILE A 1 118 ? 0.852 -6.426 -7.809 1.00 87.94 118 ILE A N 1
ATOM 976 C CA . ILE A 1 118 ? 1.895 -7.014 -6.970 1.00 87.94 118 ILE A CA 1
ATOM 977 C C . ILE A 1 118 ? 1.376 -7.099 -5.541 1.00 87.94 118 ILE A C 1
ATOM 979 O O . ILE A 1 118 ? 1.212 -6.088 -4.858 1.00 87.94 118 ILE A O 1
ATOM 983 N N . SER A 1 119 ? 1.131 -8.325 -5.085 1.00 83.81 119 SER A N 1
ATOM 984 C CA . SER A 1 119 ? 0.765 -8.606 -3.701 1.00 83.81 119 SER A CA 1
ATOM 985 C C . SER A 1 119 ? 2.016 -8.778 -2.848 1.00 83.81 119 SER A C 1
ATOM 987 O O . SER A 1 119 ? 2.841 -9.649 -3.126 1.00 83.81 119 SER A O 1
ATOM 989 N N . LEU A 1 120 ? 2.128 -7.990 -1.785 1.00 83.06 120 LEU A N 1
ATOM 990 C CA . LEU A 1 120 ? 3.145 -8.171 -0.759 1.00 83.06 120 LEU A CA 1
ATOM 991 C C . LEU A 1 120 ? 2.530 -8.990 0.379 1.00 83.06 120 LEU A C 1
ATOM 993 O O . LEU A 1 120 ? 1.435 -8.682 0.845 1.00 83.06 120 LEU A O 1
ATOM 997 N N . GLN A 1 121 ? 3.215 -10.044 0.811 1.00 76.94 121 GLN A N 1
ATOM 998 C CA . GLN A 1 121 ? 2.765 -10.881 1.920 1.00 76.94 121 GLN A CA 1
ATOM 999 C C . GLN A 1 121 ? 3.753 -10.760 3.065 1.00 76.94 121 GLN A C 1
ATOM 1001 O O . GLN A 1 121 ? 4.963 -10.853 2.860 1.00 76.94 121 GLN A O 1
ATOM 1006 N N . ASN A 1 122 ? 3.230 -1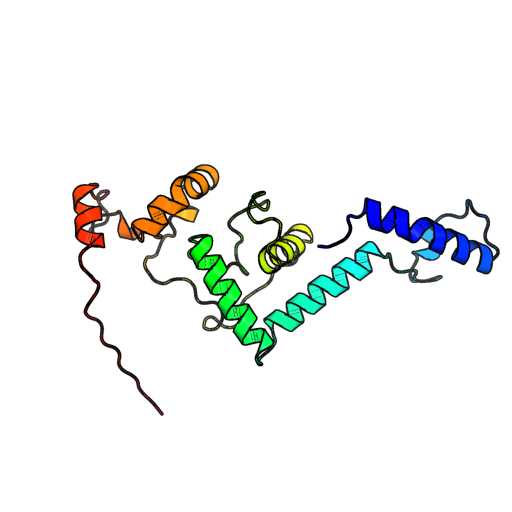0.551 4.268 1.00 74.50 122 ASN A N 1
ATOM 1007 C CA . ASN A 1 122 ? 4.041 -10.630 5.463 1.00 74.50 122 ASN A CA 1
ATOM 1008 C C . ASN A 1 122 ? 4.142 -12.099 5.894 1.00 74.50 122 ASN A C 1
ATOM 1010 O O . ASN A 1 122 ? 3.135 -12.705 6.250 1.00 74.50 122 ASN A O 1
ATOM 1014 N N . LEU A 1 123 ? 5.346 -12.668 5.840 1.00 67.56 123 LEU A N 1
ATOM 1015 C CA . LEU A 1 123 ? 5.596 -14.041 6.288 1.00 67.56 123 LEU A CA 1
ATOM 1016 C C . LEU A 1 123 ? 5.791 -14.114 7.810 1.00 67.56 123 LEU A C 1
ATOM 1018 O O . LEU A 1 123 ? 5.476 -15.134 8.420 1.00 67.56 123 LEU A O 1
ATOM 1022 N N . ASP A 1 124 ? 6.228 -13.011 8.426 1.00 69.56 124 ASP A N 1
ATOM 1023 C CA . ASP A 1 124 ? 6.510 -12.924 9.855 1.00 69.56 124 ASP A CA 1
ATOM 1024 C C . ASP A 1 124 ? 5.487 -12.039 10.573 1.00 69.56 124 ASP A C 1
ATOM 1026 O O . ASP A 1 124 ? 5.564 -10.806 10.596 1.00 69.56 124 ASP A O 1
ATOM 1030 N N . ASN A 1 125 ? 4.546 -12.681 11.267 1.00 62.38 125 ASN A N 1
ATOM 1031 C CA . ASN A 1 125 ? 3.462 -12.018 12.009 1.00 62.38 125 ASN A CA 1
ATOM 1032 C C . ASN A 1 125 ? 3.933 -10.993 13.066 1.00 62.38 125 ASN A C 1
ATOM 1034 O O . ASN A 1 125 ? 3.126 -10.199 13.554 1.00 62.38 125 ASN A O 1
ATOM 1038 N N . ASN A 1 126 ? 5.219 -11.004 13.431 1.00 64.00 126 ASN A N 1
ATOM 1039 C CA . ASN A 1 126 ? 5.795 -10.120 14.442 1.00 64.00 126 ASN A CA 1
ATOM 1040 C C . ASN A 1 126 ? 6.343 -8.795 13.885 1.00 64.00 126 ASN A C 1
ATOM 1042 O O . ASN A 1 126 ? 6.446 -7.839 14.653 1.00 64.00 126 ASN A O 1
ATOM 1046 N N . ILE A 1 127 ? 6.668 -8.712 12.588 1.00 64.25 127 ILE A N 1
ATOM 1047 C CA . ILE A 1 127 ? 7.311 -7.520 11.999 1.00 64.25 127 ILE A CA 1
ATOM 1048 C C . ILE A 1 127 ? 6.265 -6.429 11.724 1.00 64.25 127 ILE A C 1
ATOM 1050 O O . ILE A 1 127 ? 6.403 -5.281 12.153 1.00 64.25 127 ILE A O 1
ATOM 1054 N N . PHE A 1 128 ? 5.143 -6.808 11.106 1.00 68.69 128 PHE A N 1
ATOM 1055 C CA . PHE A 1 128 ? 4.014 -5.912 10.834 1.00 68.69 128 PHE A CA 1
ATOM 1056 C C . PHE A 1 128 ? 2.748 -6.402 11.547 1.00 68.69 128 PHE A C 1
ATOM 1058 O O . PHE A 1 128 ? 1.818 -6.889 10.901 1.00 68.69 128 PHE A O 1
ATOM 1065 N N . PRO A 1 129 ? 2.705 -6.330 12.891 1.00 67.06 129 PRO A N 1
ATOM 1066 C CA . PRO A 1 129 ? 1.614 -6.912 13.649 1.00 67.06 129 PRO A CA 1
ATOM 1067 C C . PRO A 1 129 ? 0.301 -6.175 13.378 1.00 67.06 129 PRO A C 1
ATOM 1069 O O . PRO A 1 129 ? 0.229 -4.946 13.346 1.00 67.06 129 PRO A O 1
ATOM 1072 N N . THR A 1 130 ? -0.768 -6.954 13.256 1.00 74.31 130 THR A N 1
ATOM 1073 C CA . THR A 1 130 ? -2.138 -6.438 13.310 1.00 74.31 130 THR A CA 1
ATOM 1074 C C . THR A 1 130 ? -2.386 -5.835 14.694 1.00 74.31 130 THR A C 1
ATOM 1076 O O . THR A 1 130 ? -2.021 -6.437 15.712 1.00 74.31 130 THR A O 1
ATOM 1079 N N . ILE A 1 131 ? -3.006 -4.653 14.750 1.00 77.44 131 ILE A N 1
ATOM 1080 C CA . ILE A 1 131 ? -3.361 -4.017 16.023 1.00 77.44 131 ILE A CA 1
ATOM 1081 C C . ILE A 1 131 ? -4.310 -4.960 16.769 1.00 77.44 131 ILE A C 1
ATOM 1083 O O . ILE A 1 131 ? -5.315 -5.408 16.225 1.00 77.44 131 ILE A O 1
ATOM 1087 N N . LYS A 1 132 ? -3.992 -5.295 18.020 1.00 75.06 132 LYS A N 1
ATOM 1088 C CA . LYS A 1 132 ? -4.837 -6.155 18.859 1.00 75.06 132 LYS A CA 1
ATOM 1089 C C . LYS A 1 132 ? -5.821 -5.278 19.637 1.00 75.06 132 LYS A C 1
ATOM 1091 O O . LYS A 1 132 ? -5.418 -4.276 20.217 1.00 75.06 132 LYS A O 1
ATOM 1096 N N . GLY A 1 133 ? -7.103 -5.644 19.662 1.00 69.56 133 GLY A N 1
ATOM 1097 C CA . GLY A 1 133 ? -8.130 -4.850 20.361 1.00 69.56 133 GLY A CA 1
ATOM 1098 C C . GLY A 1 133 ? -9.583 -5.264 20.111 1.00 69.56 133 GLY A C 1
ATOM 1099 O O . GLY A 1 133 ? -10.477 -4.812 20.822 1.00 69.56 133 GLY A O 1
ATOM 1100 N N . GLY A 1 134 ? -9.822 -6.145 19.141 1.00 78.50 134 GLY A N 1
ATOM 1101 C CA . GLY A 1 134 ? -11.121 -6.737 18.842 1.00 78.50 134 GLY A CA 1
ATOM 1102 C C . GLY A 1 134 ? -10.993 -7.775 17.732 1.00 78.50 134 GLY A C 1
ATOM 1103 O O . GLY A 1 134 ? -9.897 -8.015 17.226 1.00 78.50 134 GLY A O 1
ATOM 1104 N N . ARG A 1 135 ? -12.104 -8.427 17.386 1.00 83.06 135 ARG A N 1
ATOM 1105 C CA . ARG A 1 135 ? -12.156 -9.450 16.333 1.00 83.06 135 ARG A CA 1
ATOM 1106 C C . ARG A 1 135 ? -12.562 -8.866 14.990 1.00 83.06 135 ARG A C 1
ATOM 1108 O O . ARG A 1 135 ? -12.077 -9.338 13.970 1.00 83.06 135 ARG A O 1
ATOM 1115 N N . ILE A 1 136 ? -13.456 -7.878 14.993 1.00 87.00 136 ILE A N 1
ATOM 1116 C CA . ILE A 1 136 ? -14.038 -7.329 13.767 1.00 87.00 136 ILE A CA 1
ATOM 1117 C C . ILE A 1 136 ? -13.576 -5.876 13.609 1.00 87.00 136 ILE A C 1
ATOM 1119 O O . ILE A 1 136 ? -14.040 -5.009 14.360 1.00 87.00 136 ILE A O 1
ATOM 1123 N N . PRO A 1 137 ? -12.656 -5.587 12.671 1.00 88.19 137 PRO A N 1
ATOM 1124 C CA . PRO A 1 137 ? -12.268 -4.224 12.338 1.00 88.19 137 PRO A CA 1
ATOM 1125 C C . PRO A 1 137 ? -13.471 -3.412 11.875 1.00 88.19 137 PRO A C 1
ATOM 1127 O O . PRO A 1 137 ? -14.261 -3.873 11.052 1.00 88.19 137 PRO A O 1
ATOM 1130 N N . LEU A 1 138 ? -13.608 -2.182 12.369 1.00 87.62 138 LEU A N 1
ATOM 1131 C CA . LEU A 1 138 ? -14.738 -1.338 11.984 1.00 87.62 138 LEU A CA 1
ATOM 1132 C C . LEU A 1 138 ? -14.694 -0.994 10.482 1.00 87.62 138 LEU A C 1
ATOM 1134 O O . LEU A 1 138 ? -15.738 -0.884 9.848 1.00 87.62 138 LEU A O 1
ATOM 1138 N N . GLU A 1 139 ? -13.493 -0.922 9.902 1.00 85.44 139 GLU A N 1
ATOM 1139 C CA . GLU A 1 139 ? -13.248 -0.728 8.463 1.00 85.44 139 GLU A CA 1
ATOM 1140 C C . GLU A 1 139 ? -13.848 -1.818 7.556 1.00 85.44 139 GLU A C 1
ATOM 1142 O O . GLU A 1 139 ? -14.047 -1.570 6.371 1.00 85.44 139 GLU A O 1
ATOM 1147 N N . ASP A 1 140 ? -14.141 -3.010 8.090 1.00 86.81 140 ASP A N 1
ATOM 1148 C CA . ASP A 1 140 ? -14.803 -4.087 7.342 1.00 86.81 140 ASP A CA 1
ATOM 1149 C C . ASP A 1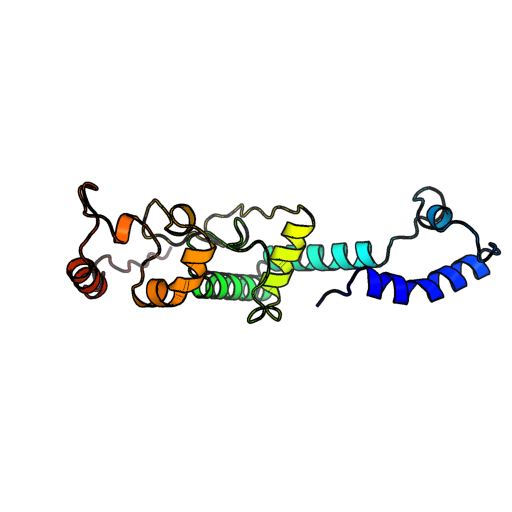 140 ? -16.338 -4.046 7.490 1.00 86.81 140 ASP A C 1
ATOM 1151 O O . ASP A 1 140 ? -17.050 -4.747 6.775 1.00 86.81 140 ASP A O 1
ATOM 1155 N N . VAL A 1 141 ? -16.855 -3.240 8.424 1.00 87.19 141 VAL A N 1
ATOM 1156 C CA . VAL A 1 141 ? -18.286 -3.155 8.764 1.00 87.19 141 VAL A CA 1
ATOM 1157 C C . VAL A 1 141 ? -18.941 -1.930 8.133 1.00 87.19 141 VAL A C 1
ATOM 1159 O O . VAL A 1 141 ? -20.083 -2.006 7.683 1.00 87.19 141 VAL A O 1
ATOM 1162 N N . VAL A 1 142 ? -18.245 -0.789 8.122 1.00 86.44 142 VAL A N 1
ATOM 1163 C CA . VAL A 1 142 ? -18.746 0.459 7.529 1.00 86.44 142 VAL A CA 1
ATOM 1164 C C . VAL A 1 142 ? -18.111 0.734 6.174 1.00 86.44 142 VAL A C 1
ATOM 1166 O O . VAL A 1 142 ? -16.973 0.357 5.914 1.00 86.44 142 VAL A O 1
ATOM 1169 N N . ASP A 1 143 ? -18.839 1.461 5.327 1.00 85.44 143 ASP A N 1
ATOM 1170 C CA . ASP A 1 143 ? -18.314 1.918 4.045 1.00 85.44 143 ASP A CA 1
ATOM 1171 C C . ASP A 1 143 ? -17.047 2.775 4.225 1.00 85.44 143 ASP A C 1
ATOM 1173 O O . ASP A 1 143 ? -16.931 3.591 5.147 1.00 85.44 143 ASP A O 1
ATOM 1177 N N . ASN A 1 144 ? -16.104 2.623 3.299 1.00 81.75 144 ASN A N 1
ATOM 1178 C CA . ASN A 1 144 ? -14.813 3.294 3.332 1.00 81.75 144 ASN A CA 1
ATOM 1179 C C . ASN A 1 144 ? -14.961 4.825 3.294 1.00 81.75 144 ASN A C 1
ATOM 1181 O O . ASN A 1 144 ? -14.261 5.545 4.011 1.00 81.75 144 ASN A O 1
ATOM 1185 N N . ALA A 1 145 ? -15.920 5.346 2.517 1.00 82.44 145 ALA A N 1
ATOM 1186 C CA . ALA A 1 145 ? -16.179 6.784 2.471 1.00 82.44 145 ALA A CA 1
ATOM 1187 C C . ALA A 1 145 ? -16.625 7.320 3.842 1.00 82.44 145 ALA A C 1
ATOM 1189 O O . ALA A 1 145 ? -16.156 8.371 4.293 1.00 82.44 145 ALA A O 1
ATOM 1190 N N . TYR A 1 146 ? -17.480 6.568 4.540 1.00 85.25 146 TYR A N 1
ATOM 1191 C CA . TYR A 1 146 ? -17.918 6.903 5.891 1.00 85.25 146 TYR A CA 1
ATOM 1192 C C . TYR A 1 146 ? -16.770 6.810 6.902 1.00 85.25 146 TYR A C 1
ATOM 1194 O O . TYR A 1 146 ? -16.577 7.739 7.695 1.00 85.25 146 TYR A O 1
ATOM 1202 N N . TYR A 1 147 ? -15.993 5.723 6.851 1.00 86.44 147 TYR A N 1
ATOM 1203 C CA . TYR A 1 147 ? -14.861 5.490 7.745 1.00 86.44 147 TYR A CA 1
ATOM 1204 C C . TYR A 1 147 ? -13.815 6.596 7.615 1.00 86.44 147 TYR A C 1
ATOM 1206 O O . TYR A 1 147 ? -13.422 7.218 8.601 1.00 86.44 147 TYR A O 1
ATOM 1214 N N . SER A 1 148 ? -13.425 6.922 6.380 1.00 83.06 148 SER A N 1
ATOM 1215 C CA . SER A 1 148 ? -12.423 7.951 6.122 1.00 83.06 148 SER A CA 1
ATOM 1216 C C . SER A 1 148 ? -12.875 9.339 6.579 1.00 83.06 148 SER A C 1
ATOM 1218 O O . SER A 1 148 ? -12.037 10.119 7.029 1.00 83.06 148 SER A O 1
ATOM 1220 N N . LYS A 1 149 ? -14.173 9.657 6.486 1.00 86.00 149 LYS A N 1
ATOM 1221 C CA . LYS A 1 149 ? -14.725 10.947 6.929 1.00 86.00 149 LYS A CA 1
ATOM 1222 C C . LYS A 1 149 ? -14.690 11.119 8.451 1.00 86.00 149 LYS A C 1
ATOM 1224 O O . LYS A 1 149 ? -14.490 12.231 8.928 1.00 86.00 149 LYS A O 1
ATOM 1229 N N . HIS A 1 150 ? -14.889 10.043 9.211 1.00 88.00 150 HIS A N 1
ATOM 1230 C CA . HIS A 1 150 ? -14.997 10.093 10.677 1.00 88.00 150 HIS A CA 1
ATOM 1231 C C . HIS A 1 150 ? -13.764 9.547 11.404 1.00 88.00 150 HIS A C 1
ATOM 1233 O O . HIS A 1 150 ? -13.774 9.432 12.629 1.00 88.00 150 HIS A O 1
ATOM 1239 N N . ARG A 1 151 ? -12.697 9.243 10.659 1.00 87.75 151 ARG A N 1
ATOM 1240 C CA . ARG A 1 151 ? -11.480 8.610 11.167 1.00 87.75 151 ARG A CA 1
ATOM 1241 C C . ARG A 1 151 ? -10.871 9.335 12.363 1.00 87.75 151 ARG A C 1
ATOM 1243 O O . ARG A 1 151 ? -10.539 8.678 13.338 1.00 87.75 151 ARG A O 1
ATOM 1250 N N . GLU A 1 152 ? -10.736 10.658 12.310 1.00 86.44 152 GLU A N 1
ATOM 1251 C CA . GLU A 1 152 ? -10.112 11.418 13.406 1.00 86.44 152 GLU A CA 1
ATOM 1252 C C . GLU A 1 152 ? -10.900 11.283 14.711 1.00 86.44 152 GLU A C 1
ATOM 1254 O O . GLU A 1 152 ? -10.324 11.017 15.757 1.00 86.44 152 GLU A O 1
ATOM 1259 N N . ARG A 1 153 ? -12.235 11.329 14.647 1.00 87.88 153 ARG A N 1
ATOM 1260 C CA . ARG A 1 153 ? -13.083 11.109 15.829 1.00 87.88 153 ARG A CA 1
ATOM 1261 C C . ARG A 1 153 ? -12.971 9.682 16.366 1.00 87.88 153 ARG A C 1
ATOM 1263 O O . ARG A 1 153 ? -13.011 9.480 17.575 1.00 87.88 153 ARG A O 1
ATOM 1270 N N . LEU A 1 154 ? -12.860 8.690 15.482 1.00 88.31 154 LEU A N 1
ATOM 1271 C CA . LEU A 1 154 ? -12.645 7.294 15.877 1.00 88.31 154 LEU A CA 1
ATOM 1272 C C . LEU A 1 154 ? -11.279 7.114 16.555 1.00 88.31 154 LEU A C 1
ATOM 1274 O O . LEU A 1 154 ? -11.203 6.454 17.593 1.00 88.31 154 LEU A O 1
ATOM 1278 N N . HIS A 1 155 ? -10.243 7.763 16.017 1.00 88.06 155 HIS A N 1
ATOM 1279 C CA . HIS A 1 155 ? -8.890 7.822 16.579 1.00 88.06 155 HIS A CA 1
ATOM 1280 C C . HIS A 1 155 ? -8.889 8.440 17.980 1.00 88.06 155 HIS A C 1
ATOM 1282 O O . HIS A 1 155 ? -8.481 7.789 18.941 1.00 88.06 155 HIS A O 1
ATOM 1288 N N . GLU A 1 156 ? -9.478 9.630 18.136 1.00 87.00 156 GLU A N 1
ATOM 1289 C CA . GLU A 1 156 ? -9.601 10.332 19.422 1.00 87.00 156 GLU A CA 1
ATOM 1290 C C . GLU A 1 156 ? -10.278 9.483 20.506 1.00 87.00 156 GLU A C 1
ATOM 1292 O O . GLU A 1 156 ? -9.937 9.568 21.688 1.00 87.00 156 GLU A O 1
ATOM 1297 N N . LYS A 1 157 ? -11.261 8.664 20.118 1.00 86.12 157 LYS A N 1
ATOM 1298 C CA . LYS A 1 157 ? -11.999 7.782 21.032 1.00 86.12 157 LYS A CA 1
ATOM 1299 C C . LYS A 1 157 ? -11.391 6.390 21.166 1.00 86.12 157 LYS A C 1
ATOM 1301 O O . LYS A 1 157 ? -11.938 5.573 21.904 1.00 86.12 157 LYS A O 1
ATOM 1306 N N . LYS A 1 158 ? -10.269 6.122 20.494 1.00 87.56 158 LYS A N 1
ATOM 1307 C CA . LYS A 1 158 ? -9.593 4.819 20.453 1.00 87.56 158 LYS A CA 1
ATOM 1308 C C . LYS A 1 158 ? -10.510 3.676 19.983 1.00 87.56 158 LYS A C 1
ATOM 1310 O O . LYS A 1 158 ? -10.384 2.541 20.442 1.00 87.56 158 LYS A O 1
ATOM 1315 N N . ILE A 1 159 ? -11.430 3.980 19.063 1.00 89.06 159 ILE A N 1
ATOM 1316 C CA . ILE A 1 159 ? -12.386 3.027 18.486 1.00 89.06 159 ILE A CA 1
ATOM 1317 C C . ILE A 1 159 ? -11.865 2.557 17.129 1.00 89.06 159 ILE A C 1
ATOM 1319 O O . ILE A 1 159 ? -11.904 3.300 16.154 1.00 89.06 159 ILE A O 1
ATOM 1323 N N . LEU A 1 160 ? -11.403 1.317 17.065 1.00 88.62 160 LEU A N 1
ATOM 1324 C CA . LEU A 1 160 ? -10.894 0.649 15.867 1.00 88.62 160 LEU A CA 1
ATOM 1325 C C . LEU A 1 160 ? -11.686 -0.627 15.525 1.00 88.62 160 LEU A C 1
ATOM 1327 O O . LEU A 1 160 ? -11.772 -1.015 14.360 1.00 88.62 160 LEU A O 1
ATOM 1331 N N . PHE A 1 161 ? -12.302 -1.260 16.526 1.00 90.00 161 PHE A N 1
ATOM 1332 C CA . PHE A 1 161 ? -13.032 -2.520 16.389 1.00 90.00 161 PHE A CA 1
ATOM 1333 C C . PHE A 1 161 ? -14.501 -2.366 16.759 1.00 90.00 161 PHE A C 1
ATOM 1335 O O . PHE A 1 161 ? -14.860 -1.625 17.675 1.00 90.00 161 PHE A O 1
ATOM 1342 N N . LEU A 1 162 ? -15.349 -3.151 16.100 1.00 88.88 162 LEU A N 1
ATOM 1343 C CA . LEU A 1 162 ? -16.769 -3.239 16.418 1.00 88.88 162 LEU A CA 1
ATOM 1344 C C . LEU A 1 162 ? -16.993 -3.724 17.864 1.00 88.88 162 LEU A C 1
ATOM 1346 O O . LEU A 1 162 ? -17.857 -3.205 18.565 1.00 88.88 162 LEU A O 1
ATOM 1350 N N . ASP A 1 163 ? -16.159 -4.645 18.355 1.00 87.56 163 ASP A N 1
ATOM 1351 C CA . ASP A 1 163 ? -16.220 -5.159 19.732 1.00 87.56 163 ASP A CA 1
ATOM 1352 C C . ASP A 1 163 ? -16.101 -4.054 20.803 1.00 87.56 163 ASP A C 1
ATOM 1354 O O . ASP A 1 163 ? -16.529 -4.223 21.946 1.00 87.56 163 ASP A O 1
ATOM 1358 N N . GLN A 1 164 ? -15.532 -2.895 20.458 1.00 87.44 164 GLN A N 1
ATOM 1359 C CA . GLN A 1 164 ? -15.377 -1.786 21.397 1.00 87.44 164 GLN A CA 1
ATOM 1360 C C . GLN A 1 164 ? -16.685 -1.014 21.616 1.00 87.44 164 GLN A C 1
ATOM 1362 O O . GLN A 1 164 ? -16.857 -0.446 22.697 1.00 87.44 164 GLN A O 1
ATOM 1367 N N . ILE A 1 165 ? -17.607 -1.050 20.647 1.00 88.50 165 ILE A N 1
ATOM 1368 C CA . ILE A 1 165 ? -18.887 -0.320 20.654 1.00 88.50 165 ILE A CA 1
ATOM 1369 C C . ILE A 1 165 ? -20.110 -1.217 20.886 1.00 88.50 165 ILE A C 1
ATOM 1371 O O . ILE A 1 165 ? -21.232 -0.717 20.913 1.00 88.50 165 ILE A O 1
ATOM 1375 N N . ILE A 1 166 ? -19.913 -2.522 21.075 1.00 89.06 166 ILE A N 1
ATOM 1376 C CA . ILE A 1 166 ? -20.970 -3.477 21.422 1.00 89.06 166 ILE A CA 1
ATOM 1377 C C . ILE A 1 166 ? -20.882 -3.826 22.918 1.00 89.06 166 ILE A C 1
ATOM 1379 O O . ILE A 1 166 ? -19.814 -3.777 23.536 1.00 89.06 166 ILE A O 1
ATOM 1383 N N . SER A 1 167 ? -22.030 -4.144 23.517 1.00 85.56 167 SER A N 1
ATOM 1384 C CA . SER A 1 167 ? -22.127 -4.738 24.852 1.00 85.56 167 SER A CA 1
ATOM 1385 C C . SER A 1 167 ? -21.389 -6.086 24.943 1.00 85.56 167 SER A C 1
ATOM 1387 O O . SER A 1 167 ? -21.203 -6.782 23.946 1.00 85.56 167 SER A O 1
ATOM 1389 N N . GLY A 1 168 ? -20.955 -6.474 26.146 1.00 81.56 168 GLY A N 1
ATOM 1390 C CA . GLY A 1 168 ? -20.159 -7.695 26.358 1.00 81.56 168 GLY A CA 1
ATOM 1391 C C . GLY A 1 168 ? -20.878 -8.994 25.962 1.00 81.56 168 GLY A C 1
ATOM 1392 O O . GLY A 1 168 ? -20.241 -9.941 25.509 1.00 81.56 168 GLY A O 1
ATOM 1393 N N . ASP A 1 169 ? -22.208 -9.006 26.063 1.00 84.38 169 ASP A N 1
ATOM 1394 C CA . ASP A 1 169 ? -23.119 -10.076 25.630 1.00 84.38 169 ASP A CA 1
ATOM 1395 C C . ASP A 1 169 ? -23.455 -10.037 24.127 1.00 84.38 169 ASP A C 1
ATOM 1397 O O . ASP A 1 169 ? -24.165 -10.902 23.624 1.00 84.38 169 ASP A O 1
ATOM 1401 N N . LYS A 1 170 ? -22.940 -9.044 23.395 1.00 84.50 170 LYS A N 1
ATOM 1402 C CA . LYS A 1 170 ? -23.140 -8.835 21.954 1.00 84.50 170 LYS A CA 1
ATOM 1403 C C . LYS A 1 170 ? -24.584 -8.581 21.500 1.00 84.50 170 LYS A C 1
ATOM 1405 O O . LYS A 1 170 ? -24.850 -8.612 20.302 1.00 84.50 170 LYS A O 1
ATOM 1410 N N . SER A 1 171 ? -25.501 -8.283 22.421 1.00 87.62 171 SER A N 1
ATOM 1411 C CA . SER A 1 171 ? -26.932 -8.105 22.126 1.00 87.62 171 SER A CA 1
ATOM 1412 C C . SER A 1 171 ? -27.298 -6.704 21.625 1.00 87.62 171 SER A C 1
ATOM 1414 O O . SER A 1 171 ? -28.288 -6.532 20.915 1.00 87.62 171 SER A O 1
ATOM 1416 N N . ARG A 1 172 ? -26.506 -5.688 21.990 1.00 89.81 172 ARG A N 1
ATOM 1417 C CA . ARG A 1 172 ? -26.792 -4.279 21.692 1.00 89.81 172 ARG A CA 1
ATOM 1418 C C . ARG A 1 172 ? -25.534 -3.448 21.486 1.00 89.81 172 ARG A C 1
ATOM 1420 O O . ARG A 1 172 ? -24.469 -3.757 22.025 1.00 89.81 172 ARG A O 1
ATOM 1427 N N . LEU A 1 173 ? -25.695 -2.329 20.786 1.00 89.12 173 LEU A N 1
ATOM 1428 C CA . LEU A 1 173 ? -24.703 -1.259 20.753 1.00 89.12 173 LEU A CA 1
ATOM 1429 C C . LEU A 1 173 ? -24.672 -0.514 22.095 1.00 89.12 173 LEU A C 1
ATOM 1431 O O . LEU A 1 173 ? -25.693 -0.352 22.774 1.00 89.12 173 LEU A O 1
ATOM 1435 N N . LEU A 1 174 ? -23.482 -0.066 22.475 1.00 88.19 174 LEU A N 1
ATOM 1436 C CA . LEU A 1 174 ? -23.280 0.785 23.637 1.00 88.19 174 LEU A CA 1
ATOM 1437 C C . LEU A 1 174 ? -23.823 2.188 23.356 1.00 88.19 174 LEU A C 1
ATOM 1439 O O . LEU A 1 174 ? -23.658 2.745 22.269 1.00 88.19 174 LEU A O 1
ATOM 1443 N N . LEU A 1 175 ? -24.444 2.785 24.367 1.00 88.44 175 LEU A N 1
ATOM 1444 C CA . LEU A 1 175 ? -24.821 4.191 24.347 1.00 88.44 175 LEU A CA 1
ATOM 1445 C C . LEU A 1 175 ? -23.558 5.056 24.364 1.00 88.44 175 LEU A C 1
ATOM 1447 O O . LEU A 1 175 ? -22.548 4.694 24.968 1.00 88.44 175 LEU A O 1
ATOM 1451 N N . TRP A 1 176 ? -23.629 6.257 23.789 1.00 85.25 176 TRP A N 1
ATOM 1452 C CA . TRP A 1 176 ? -22.472 7.160 23.727 1.00 85.25 176 TRP A CA 1
ATOM 1453 C C . TRP A 1 176 ? -21.855 7.447 25.105 1.00 85.25 176 TRP A C 1
ATOM 1455 O O . TRP A 1 176 ? -20.636 7.444 25.257 1.00 85.25 176 TRP A O 1
ATOM 1465 N N . LYS A 1 177 ? -22.694 7.598 26.139 1.00 85.38 177 LYS A N 1
ATOM 1466 C CA . LYS A 1 177 ? -22.248 7.747 27.534 1.00 85.38 177 LYS A CA 1
ATOM 1467 C C . LYS A 1 177 ? -21.421 6.551 28.030 1.00 85.38 177 LYS A C 1
ATOM 1469 O O . LYS A 1 177 ? -20.427 6.748 28.715 1.00 85.38 177 LYS A O 1
ATOM 1474 N N . GLU A 1 178 ? -21.797 5.330 27.652 1.00 84.06 178 GLU A N 1
ATOM 1475 C CA . GLU A 1 178 ? -21.096 4.099 28.042 1.00 84.06 178 GLU A CA 1
ATOM 1476 C C . GLU A 1 178 ? -19.738 4.007 27.334 1.00 84.06 178 GLU A C 1
ATOM 1478 O O . GLU A 1 178 ? -18.740 3.653 27.956 1.00 84.06 178 GLU A O 1
ATOM 1483 N N . ILE A 1 179 ? -19.683 4.401 26.057 1.00 83.44 179 ILE A N 1
ATOM 1484 C CA . ILE A 1 179 ? -18.442 4.455 25.270 1.00 83.44 179 ILE A CA 1
ATOM 1485 C C . ILE A 1 179 ? -17.456 5.459 25.879 1.00 83.44 179 ILE A C 1
ATOM 1487 O O . ILE A 1 179 ? -16.281 5.139 26.048 1.00 83.44 179 ILE A O 1
ATOM 1491 N N . LEU A 1 180 ? -17.927 6.654 26.250 1.00 79.38 180 LEU A N 1
ATOM 1492 C CA . LEU A 1 180 ? -17.082 7.683 26.862 1.00 79.38 180 LEU A CA 1
ATOM 1493 C C . LEU A 1 180 ? -16.505 7.237 28.212 1.00 79.38 180 LEU A C 1
ATOM 1495 O O . LEU A 1 180 ? -15.326 7.469 28.466 1.00 79.38 180 LEU A O 1
ATOM 1499 N N . ILE A 1 181 ? -17.304 6.565 29.046 1.00 76.44 181 ILE A N 1
ATOM 1500 C CA . ILE A 1 181 ? -16.842 6.019 30.332 1.00 76.44 181 ILE A CA 1
ATOM 1501 C C . ILE A 1 181 ? -15.798 4.921 30.098 1.00 76.44 181 ILE A C 1
ATOM 1503 O O . ILE A 1 181 ? -14.732 4.937 30.710 1.00 76.44 181 ILE A O 1
ATOM 1507 N N . LYS A 1 182 ? -16.066 3.998 29.167 1.00 69.56 182 LYS A N 1
ATOM 1508 C CA . LYS A 1 182 ? -15.172 2.877 28.839 1.00 69.56 182 LYS A CA 1
ATOM 1509 C C . LYS A 1 182 ? -13.827 3.342 28.270 1.00 69.56 182 LYS A C 1
ATOM 1511 O O . LYS A 1 182 ? -12.809 2.736 28.576 1.00 69.56 182 LYS A O 1
ATOM 1516 N N . ALA A 1 183 ? -13.812 4.419 27.483 1.00 59.44 183 ALA A N 1
ATOM 1517 C CA . ALA A 1 183 ? -12.583 5.014 26.955 1.00 59.44 183 ALA A CA 1
ATOM 1518 C C . ALA A 1 183 ? -11.727 5.707 28.035 1.00 59.44 183 ALA A C 1
ATOM 1520 O O . ALA A 1 183 ? -10.522 5.868 27.842 1.00 59.44 183 ALA A O 1
ATOM 1521 N N . TYR A 1 184 ? -12.341 6.130 29.147 1.00 46.31 184 TYR A N 1
ATOM 1522 C CA . TYR A 1 184 ? -11.670 6.854 30.229 1.00 46.31 184 TYR A CA 1
ATOM 1523 C C . TYR A 1 184 ? -11.073 5.935 31.295 1.00 46.31 184 TYR A C 1
ATOM 1525 O O . TYR A 1 184 ? -10.118 6.329 31.957 1.00 46.31 184 TYR A O 1
ATOM 1533 N N . VAL A 1 185 ? -11.588 4.711 31.448 1.00 42.94 185 VAL A N 1
ATOM 1534 C CA . VAL A 1 185 ? -10.929 3.698 32.279 1.00 42.94 185 VAL A CA 1
ATOM 1535 C C . VAL A 1 185 ? -9.639 3.303 31.555 1.00 42.94 185 VAL A C 1
ATOM 1537 O O . VAL A 1 185 ? -9.711 2.650 30.509 1.00 42.94 185 VAL A O 1
ATOM 1540 N N . PRO A 1 186 ? -8.449 3.697 32.050 1.00 35.19 186 PRO A N 1
ATOM 1541 C CA . PRO A 1 186 ? -7.223 3.180 31.483 1.00 35.19 186 PRO A CA 1
ATOM 1542 C C . PRO A 1 186 ? -7.288 1.668 31.656 1.00 35.19 186 PRO A C 1
ATOM 1544 O O . PRO A 1 186 ? -7.659 1.172 32.721 1.00 35.19 186 PRO A O 1
ATOM 1547 N N . ILE A 1 187 ? -6.900 0.918 30.631 1.00 41.34 187 ILE A N 1
ATOM 1548 C CA . ILE A 1 187 ? -6.594 -0.504 30.779 1.00 41.34 187 ILE A CA 1
ATOM 1549 C C . ILE A 1 187 ? -5.269 -0.573 31.561 1.00 41.34 187 ILE A C 1
ATOM 1551 O O . ILE A 1 187 ? -4.215 -0.916 31.041 1.00 41.34 187 ILE A O 1
ATOM 1555 N N . SER A 1 188 ? -5.287 -0.129 32.816 1.00 37.81 188 SER A N 1
ATOM 1556 C CA . SER A 1 188 ? -4.222 -0.284 33.789 1.00 37.81 188 SER A CA 1
ATOM 1557 C C . SER A 1 188 ? -4.505 -1.570 34.542 1.00 37.81 188 SER A C 1
ATOM 1559 O O . SER A 1 188 ? -5.087 -1.534 35.623 1.00 37.81 188 SER A O 1
ATOM 1561 N N . SER A 1 189 ? -4.185 -2.703 33.917 1.00 37.88 189 SER A N 1
ATOM 1562 C CA . SER A 1 189 ? -3.859 -3.985 34.566 1.00 37.88 189 SER A CA 1
ATOM 1563 C C . SER A 1 189 ? -3.855 -5.123 33.543 1.00 37.88 189 SER A C 1
ATOM 1565 O O . SER A 1 189 ? -4.740 -5.960 33.523 1.00 37.88 189 SER A O 1
ATOM 1567 N N . HIS A 1 190 ? -2.810 -5.199 32.721 1.00 31.92 190 HIS A N 1
ATOM 1568 C CA . HIS A 1 190 ? -2.076 -6.457 32.604 1.00 31.92 190 HIS A CA 1
ATOM 1569 C C . HIS A 1 190 ? -0.596 -6.119 32.457 1.00 31.92 190 HIS A C 1
ATOM 1571 O O . HIS A 1 190 ? -0.168 -5.439 31.529 1.00 31.92 190 HIS A O 1
ATOM 1577 N N . ALA A 1 191 ? 0.126 -6.503 33.503 1.00 30.61 191 ALA A N 1
ATOM 1578 C CA . ALA A 1 191 ? 1.505 -6.197 33.802 1.00 30.61 191 ALA A CA 1
ATOM 1579 C C . ALA A 1 191 ? 2.455 -6.381 32.611 1.00 30.61 191 ALA A C 1
ATOM 1581 O O . ALA A 1 191 ? 2.464 -7.411 31.939 1.00 30.61 191 ALA A O 1
ATOM 1582 N N . PHE A 1 192 ? 3.340 -5.397 32.459 1.00 31.23 192 PHE A N 1
ATOM 1583 C CA . PHE A 1 192 ? 4.713 -5.636 32.044 1.00 31.23 192 PHE A CA 1
ATOM 1584 C C . PHE A 1 192 ? 5.275 -6.819 32.842 1.00 31.23 192 PHE A C 1
ATOM 1586 O O . PHE A 1 192 ? 5.502 -6.699 34.043 1.00 31.23 192 PHE A O 1
ATOM 1593 N N . LEU A 1 193 ? 5.565 -7.928 32.173 1.00 27.80 193 LEU A N 1
ATOM 1594 C CA . LEU A 1 193 ? 6.641 -8.807 32.599 1.00 27.80 193 LEU A CA 1
ATOM 1595 C C . LEU A 1 193 ? 7.605 -8.941 31.429 1.00 27.80 193 LEU A C 1
ATOM 1597 O O . LEU A 1 193 ? 7.363 -9.647 30.454 1.00 27.80 193 LEU A O 1
ATOM 1601 N N . ARG A 1 194 ? 8.704 -8.188 31.549 1.00 26.38 194 ARG A N 1
ATOM 1602 C CA . ARG A 1 194 ? 9.994 -8.567 30.980 1.00 26.38 194 ARG A CA 1
ATOM 1603 C C . ARG A 1 194 ? 10.262 -10.014 31.383 1.00 26.38 194 ARG A C 1
ATOM 1605 O O . ARG A 1 194 ? 10.297 -10.294 32.576 1.00 26.38 194 ARG A O 1
ATOM 1612 N N . PHE A 1 195 ? 10.567 -10.865 30.417 1.00 27.77 195 PHE A N 1
ATOM 1613 C CA . PHE A 1 195 ? 11.491 -11.961 30.653 1.00 27.77 195 PHE A CA 1
ATOM 1614 C C . PHE A 1 195 ? 12.543 -11.942 29.550 1.00 27.77 195 PHE A C 1
ATOM 1616 O O . PHE A 1 195 ? 12.274 -12.235 28.392 1.00 27.77 195 PHE A O 1
ATOM 1623 N N . THR A 1 196 ? 13.731 -11.497 29.945 1.00 24.91 196 THR A N 1
ATOM 1624 C CA . THR A 1 196 ? 15.017 -12.033 29.496 1.00 24.91 196 THR A CA 1
ATOM 1625 C C . THR A 1 196 ? 15.099 -13.502 29.918 1.00 24.91 196 THR A C 1
ATOM 1627 O O . THR A 1 196 ? 14.898 -13.767 31.105 1.00 24.91 196 THR A O 1
ATOM 1630 N N . ILE A 1 197 ? 15.327 -14.434 28.991 1.00 36.62 197 ILE A N 1
ATOM 1631 C CA . ILE A 1 197 ? 16.637 -14.972 28.563 1.00 36.62 197 ILE A CA 1
ATOM 1632 C C . ILE A 1 197 ? 16.522 -15.213 27.056 1.00 36.62 197 ILE A C 1
ATOM 1634 O O . ILE A 1 197 ? 15.446 -15.695 26.640 1.00 36.62 197 ILE A O 1
#